Protein AF-A0A0N5CVI4-F1 (afdb_monomer_lite)

InterPro domains:
  IPR006568 PSP, proline-rich [PF04046] (90-143)
  IPR006568 PSP, proline-rich [SM00581] (86-140)
  IPR052115 Nuclear exosome targeting complex subunit ZCCHC8 [PTHR13316] (15-141)

Foldseek 3Di:
DDDDDDDDDDDDDDDDDDDDDDDDDDDPPDPPQDAAQQPRDRDDVVPDPDPRDPVSSVVSVVVVVVVVVVVVCPPPPPPDDDPPCPPPDDPQDDDPVRCVVVVHDPQEQDVLLVVLVVCPLARSADVVLVVVQVPDDDDDLARPLVSRDDHDPRQDDDPSHDDPDPGDHDDNVVSRVVSSVVVVVVVVVVVVVVVVVVVPD

pLDDT: mean 74.04, std 20.41, range [35.06, 97.06]

Structure (mmCIF, N/CA/C/O backbone):
data_AF-A0A0N5CVI4-F1
#
_entry.id   AF-A0A0N5CVI4-F1
#
loop_
_atom_site.group_PDB
_atom_site.id
_atom_site.type_symbol
_atom_site.label_atom_id
_atom_site.label_alt_id
_atom_site.label_comp_id
_atom_site.label_asym_id
_atom_site.label_entity_id
_atom_site.label_seq_id
_atom_site.pdbx_PDB_ins_code
_atom_site.Cartn_x
_atom_site.Cartn_y
_atom_site.Cartn_z
_atom_site.occupancy
_atom_site.B_iso_or_equiv
_atom_site.auth_seq_id
_atom_site.auth_comp_id
_atom_site.auth_asym_id
_atom_site.auth_atom_id
_atom_site.pdbx_PDB_model_num
ATOM 1 N N . MET A 1 1 ? -2.761 -30.325 -38.668 1.00 39.84 1 MET A N 1
ATOM 2 C CA . MET A 1 1 ? -2.740 -28.865 -38.434 1.00 39.84 1 MET A CA 1
ATOM 3 C C . MET A 1 1 ? -4.135 -28.463 -37.989 1.00 39.84 1 MET A C 1
ATOM 5 O O . MET A 1 1 ? -5.046 -28.462 -38.801 1.00 39.84 1 MET A O 1
ATOM 9 N N . PHE A 1 2 ? -4.331 -28.278 -36.685 1.00 36.59 2 PHE A N 1
ATOM 10 C CA . PHE A 1 2 ? -5.640 -27.987 -36.101 1.00 36.59 2 PHE A CA 1
ATOM 11 C C . PHE A 1 2 ? -5.885 -26.474 -36.148 1.00 36.59 2 PHE A C 1
ATOM 13 O O . PHE A 1 2 ? -5.236 -25.723 -35.425 1.00 36.59 2 PHE A O 1
ATOM 20 N N . SER A 1 3 ? -6.786 -26.028 -37.026 1.00 36.91 3 SER A N 1
ATOM 21 C CA . SER A 1 3 ? -7.233 -24.632 -37.096 1.00 36.91 3 SER A CA 1
ATOM 22 C C . SER A 1 3 ? -8.247 -24.353 -35.989 1.00 36.91 3 SER A C 1
ATOM 24 O O . SER A 1 3 ? -9.377 -24.834 -36.033 1.00 36.91 3 SER A O 1
ATOM 26 N N . THR A 1 4 ? -7.853 -23.560 -34.996 1.00 46.00 4 THR A N 1
ATOM 27 C CA . THR A 1 4 ? -8.741 -23.033 -33.956 1.00 46.00 4 THR A CA 1
ATOM 28 C C . THR A 1 4 ? -9.447 -21.770 -34.451 1.00 46.00 4 THR A C 1
ATOM 30 O O . THR A 1 4 ? -8.829 -20.800 -34.888 1.00 46.00 4 THR A O 1
ATOM 33 N N . GLY A 1 5 ? -10.781 -21.805 -34.419 1.00 36.91 5 GLY A N 1
ATOM 34 C CA . GLY A 1 5 ? -11.652 -20.714 -34.840 1.00 36.91 5 GLY A CA 1
ATOM 35 C C . GLY A 1 5 ? -11.686 -19.554 -33.845 1.00 36.91 5 GLY A C 1
ATOM 36 O O . GLY A 1 5 ? -11.711 -19.750 -32.632 1.00 36.91 5 GLY A O 1
ATOM 37 N N . ARG A 1 6 ? -11.764 -18.329 -34.374 1.00 44.59 6 ARG A N 1
ATOM 38 C CA . ARG A 1 6 ? -12.029 -17.105 -33.610 1.00 44.59 6 ARG A CA 1
ATOM 39 C C . ARG A 1 6 ? -13.387 -16.559 -34.053 1.00 44.59 6 ARG A C 1
ATOM 41 O O . ARG A 1 6 ? -13.497 -15.963 -35.122 1.00 44.59 6 ARG A O 1
ATOM 48 N N . LYS A 1 7 ? -14.436 -16.809 -33.264 1.00 49.00 7 LYS A N 1
ATOM 49 C CA . LYS A 1 7 ? -15.764 -16.214 -33.485 1.00 49.00 7 LYS A CA 1
ATOM 50 C C . LYS A 1 7 ? -15.687 -14.729 -33.118 1.00 49.00 7 LYS A C 1
ATOM 52 O O . LYS A 1 7 ? -15.385 -14.392 -31.977 1.00 49.00 7 LYS A O 1
ATOM 57 N N . LYS A 1 8 ? -15.901 -13.856 -34.103 1.00 40.59 8 LYS A N 1
ATOM 58 C CA . LYS A 1 8 ? -16.015 -12.405 -33.924 1.00 40.59 8 LYS A CA 1
ATOM 59 C C . LYS A 1 8 ? -17.411 -12.104 -33.377 1.00 40.59 8 LYS A C 1
ATOM 61 O O . LYS A 1 8 ? -18.390 -12.391 -34.056 1.00 40.59 8 LYS A O 1
ATOM 66 N N . PHE A 1 9 ? -17.499 -11.553 -32.172 1.00 40.44 9 PHE A N 1
ATOM 67 C CA . PHE A 1 9 ? -18.729 -10.930 -31.690 1.00 40.44 9 PHE A CA 1
ATOM 68 C C . PHE A 1 9 ? -18.684 -9.445 -32.052 1.00 40.44 9 PHE A C 1
ATOM 70 O O . PHE A 1 9 ? -17.764 -8.734 -31.649 1.00 40.44 9 PHE A O 1
ATOM 77 N N . ASN A 1 10 ? -19.653 -9.012 -32.858 1.00 37.78 10 ASN A N 1
ATOM 78 C CA . ASN A 1 10 ? -19.915 -7.609 -33.157 1.00 37.78 10 ASN A CA 1
ATOM 79 C C . ASN A 1 10 ? -20.756 -7.029 -32.014 1.00 37.78 10 ASN A C 1
ATOM 81 O O . ASN A 1 10 ? -21.810 -7.575 -31.694 1.00 37.78 10 ASN A O 1
ATOM 85 N N . ALA A 1 11 ? -20.284 -5.944 -31.403 1.00 38.56 11 ALA A N 1
ATOM 86 C CA . ALA A 1 11 ? -21.057 -5.163 -30.448 1.00 38.56 11 ALA A CA 1
ATOM 87 C C . ALA A 1 11 ? -21.973 -4.206 -31.225 1.00 38.56 11 ALA A C 1
ATOM 89 O O . ALA A 1 11 ? -21.497 -3.235 -31.811 1.00 38.56 11 ALA A O 1
ATOM 90 N N . SER A 1 12 ? -23.271 -4.503 -31.257 1.00 44.22 12 SER A N 1
ATOM 91 C CA . SER A 1 12 ? -24.293 -3.544 -31.675 1.00 44.22 12 SER A CA 1
ATOM 92 C C . SER A 1 12 ? -24.700 -2.703 -30.467 1.00 44.22 12 SER A C 1
ATOM 94 O O . SER A 1 12 ? -25.057 -3.242 -29.421 1.00 44.22 12 SER A O 1
ATOM 96 N N . ASN A 1 13 ? -24.601 -1.383 -30.622 1.00 48.06 13 ASN A N 1
ATOM 97 C CA . ASN A 1 13 ? -25.175 -0.383 -29.729 1.00 48.06 13 ASN A CA 1
ATOM 98 C C . ASN A 1 13 ? -26.698 -0.393 -29.881 1.00 48.06 13 ASN A C 1
ATOM 100 O O . ASN A 1 13 ? -27.180 0.038 -30.924 1.00 48.06 13 ASN A O 1
ATOM 104 N N . ASP A 1 14 ? -27.425 -0.770 -28.832 1.00 40.19 14 ASP A N 1
ATOM 105 C CA . ASP A 1 14 ? -28.849 -0.461 -28.715 1.00 40.19 14 ASP A CA 1
ATOM 106 C C . ASP A 1 14 ? -29.060 0.494 -27.537 1.00 40.19 14 ASP A C 1
ATOM 108 O O . ASP A 1 14 ? -28.924 0.153 -26.360 1.00 40.19 14 ASP A O 1
ATOM 112 N N . ILE A 1 15 ? -29.331 1.744 -27.907 1.00 48.22 15 ILE A N 1
ATOM 113 C CA . ILE A 1 15 ? -29.821 2.817 -27.049 1.00 48.22 15 ILE A CA 1
ATOM 114 C C . ILE A 1 15 ? -31.284 2.491 -26.752 1.00 48.22 15 ILE A C 1
ATOM 116 O O . ILE A 1 15 ? -32.104 2.500 -27.667 1.00 48.22 15 ILE A O 1
ATOM 120 N N . LEU A 1 16 ? -31.618 2.223 -25.489 1.00 38.91 16 LEU A N 1
ATOM 121 C CA . LEU A 1 16 ? -33.006 2.103 -25.049 1.00 38.91 16 LEU A CA 1
ATOM 122 C C . LEU A 1 16 ? -33.374 3.328 -24.205 1.00 38.91 16 LEU A C 1
ATOM 124 O O . LEU A 1 16 ? -33.114 3.395 -23.003 1.00 38.91 16 LEU A O 1
ATOM 128 N N . THR A 1 17 ? -33.955 4.323 -24.870 1.00 42.38 17 THR A N 1
ATOM 129 C CA . THR A 1 17 ? -34.859 5.296 -24.254 1.00 42.38 17 THR A CA 1
ATOM 130 C C . THR A 1 17 ? -36.037 4.545 -23.647 1.00 42.38 17 THR A C 1
ATOM 132 O O . THR A 1 17 ? -36.662 3.756 -24.347 1.00 42.38 17 THR A O 1
ATOM 135 N N . ASN A 1 18 ? -36.350 4.806 -22.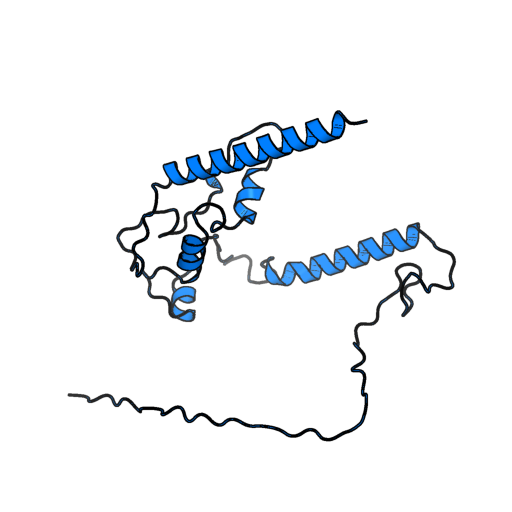378 1.00 42.62 18 ASN A N 1
ATOM 136 C CA . ASN A 1 18 ? -37.630 4.420 -21.799 1.00 42.62 18 ASN A CA 1
ATOM 137 C C . ASN A 1 18 ? -38.301 5.656 -21.215 1.00 42.62 18 ASN A C 1
ATOM 139 O O . ASN A 1 18 ? -37.826 6.268 -20.256 1.00 42.62 18 ASN A O 1
ATOM 143 N N . ASP A 1 19 ? -39.393 5.998 -21.883 1.00 41.34 19 ASP A N 1
ATOM 144 C CA . ASP A 1 19 ? -40.364 7.016 -21.558 1.00 41.34 19 ASP A CA 1
ATOM 145 C C . ASP A 1 19 ? -40.947 6.844 -20.153 1.00 41.34 19 ASP A C 1
ATOM 147 O O . ASP A 1 19 ? -41.120 5.742 -19.629 1.00 41.34 19 ASP A O 1
ATOM 151 N N . VAL A 1 20 ? -41.259 7.990 -19.558 1.00 44.69 20 VAL A N 1
ATOM 152 C CA . VAL A 1 20 ? -41.915 8.152 -18.263 1.00 44.69 20 VAL A CA 1
ATOM 153 C C . VAL A 1 20 ? -43.392 7.762 -18.369 1.00 44.69 20 VAL A C 1
ATOM 155 O O . VAL A 1 20 ? -44.099 8.323 -19.208 1.00 44.69 20 VAL A O 1
ATOM 158 N N . PRO A 1 21 ? -43.915 6.958 -17.426 1.00 37.84 21 PRO A N 1
ATOM 159 C CA . PRO A 1 21 ? -45.283 7.114 -16.978 1.00 37.84 21 PRO A CA 1
ATOM 160 C C . PRO A 1 21 ? -45.341 7.563 -15.514 1.00 37.84 21 PRO A C 1
ATOM 162 O O . PRO A 1 21 ? -44.609 7.113 -14.635 1.00 37.84 21 PRO A O 1
ATOM 165 N N . SER A 1 22 ? -46.256 8.502 -15.317 1.00 35.06 22 SER A N 1
ATOM 166 C CA . SER A 1 22 ? -46.682 9.145 -14.083 1.00 35.06 22 SER A CA 1
ATOM 167 C C . SER A 1 22 ? -47.096 8.179 -12.959 1.00 35.06 22 SER A C 1
ATOM 169 O O . SER A 1 22 ? -47.668 7.123 -13.213 1.00 35.06 22 SER A O 1
ATOM 171 N N . SER A 1 23 ? -46.933 8.688 -11.728 1.00 40.94 23 SER A N 1
ATOM 172 C CA . SER A 1 23 ? -47.685 8.415 -10.486 1.00 40.94 23 SER A CA 1
ATOM 173 C C . SER A 1 23 ? -47.586 7.034 -9.827 1.00 40.94 23 SER A C 1
ATOM 175 O O . SER A 1 23 ? -48.347 6.136 -10.163 1.00 40.94 23 SER A O 1
ATOM 177 N N . SER A 1 24 ? -46.780 6.943 -8.762 1.00 36.62 24 SER A N 1
ATOM 178 C CA . SER A 1 24 ? -47.255 6.992 -7.361 1.00 36.62 24 SER A CA 1
ATOM 179 C C . SER A 1 24 ? -46.067 6.820 -6.402 1.00 36.62 24 SER A C 1
ATOM 181 O O . SER A 1 24 ? -45.293 5.875 -6.544 1.00 36.62 24 SER A O 1
ATOM 183 N N . ASP A 1 25 ? -45.911 7.735 -5.443 1.00 50.72 25 ASP A N 1
ATOM 184 C CA . ASP A 1 25 ? -44.852 7.713 -4.428 1.00 50.72 25 ASP A CA 1
ATOM 185 C C . ASP A 1 25 ? -44.973 6.497 -3.492 1.00 50.72 25 ASP A C 1
ATOM 187 O O . ASP A 1 25 ? -45.634 6.556 -2.457 1.00 50.72 25 ASP A O 1
ATOM 191 N N . GLU A 1 26 ? -44.275 5.405 -3.801 1.00 49.38 26 GLU A N 1
ATOM 192 C CA . GLU A 1 26 ? -43.946 4.384 -2.806 1.00 49.38 26 GLU A CA 1
ATOM 193 C C . GLU A 1 26 ? -42.558 4.678 -2.232 1.00 49.38 26 GLU A C 1
ATOM 195 O O . GLU A 1 26 ? -41.515 4.321 -2.792 1.00 49.38 26 GLU A O 1
ATOM 200 N N . LYS A 1 27 ? -42.534 5.356 -1.078 1.00 47.12 27 LYS A N 1
ATOM 201 C CA . LYS A 1 27 ? -41.341 5.400 -0.229 1.00 47.12 27 LYS A CA 1
ATOM 202 C C . LYS A 1 27 ? -40.999 3.962 0.151 1.00 47.12 27 LYS A C 1
ATOM 204 O O . LYS A 1 27 ? -41.702 3.348 0.946 1.00 47.12 27 LYS A O 1
ATOM 209 N N . LYS A 1 28 ? -39.905 3.435 -0.400 1.00 47.91 28 LYS A N 1
ATOM 210 C CA . LYS A 1 28 ? -39.280 2.199 0.078 1.00 47.91 28 LYS A CA 1
ATOM 211 C C . LYS A 1 28 ? -38.859 2.420 1.526 1.00 47.91 28 LYS A C 1
ATOM 213 O O . LYS A 1 28 ? -37.823 3.026 1.792 1.00 47.91 28 LYS A O 1
ATOM 218 N N . GLU A 1 29 ? -39.706 1.985 2.444 1.00 57.41 29 GLU A N 1
ATOM 219 C CA . GLU A 1 29 ? -39.449 2.021 3.872 1.00 57.41 29 GLU A CA 1
ATOM 220 C C . GLU A 1 29 ? -38.202 1.178 4.151 1.00 57.41 29 GLU A C 1
ATOM 222 O O . GLU A 1 29 ? -38.152 -0.021 3.868 1.00 57.41 29 GLU A O 1
ATOM 227 N N . SER A 1 30 ? -37.132 1.824 4.619 1.00 57.12 30 SER A N 1
ATOM 228 C CA . SER A 1 30 ? -35.928 1.110 5.018 1.00 57.12 30 SER A CA 1
ATOM 229 C C . SER A 1 30 ? -36.287 0.254 6.228 1.00 57.12 30 SER A C 1
ATOM 231 O O . SER A 1 30 ? -36.510 0.785 7.310 1.00 57.12 30 SER A O 1
ATOM 233 N N . THR A 1 31 ? -36.295 -1.068 6.078 1.00 59.56 31 THR A N 1
ATOM 234 C CA . THR A 1 31 ? -36.589 -2.041 7.148 1.00 59.56 31 THR A CA 1
ATOM 235 C C . THR A 1 31 ? -35.571 -2.033 8.298 1.00 59.56 31 THR A C 1
ATOM 237 O O . THR A 1 31 ? -35.664 -2.842 9.221 1.00 59.56 31 THR A O 1
ATOM 240 N N . PHE A 1 32 ? -34.597 -1.119 8.275 1.00 62.69 32 PHE A N 1
ATOM 241 C CA . PHE A 1 32 ? -33.692 -0.857 9.385 1.00 62.69 32 PHE A CA 1
ATOM 242 C C . PHE A 1 32 ? -34.427 -0.076 10.470 1.00 62.69 32 PHE A C 1
ATOM 244 O O . PHE A 1 32 ? -34.408 1.153 10.510 1.00 62.69 32 PHE A O 1
ATOM 251 N N . LYS A 1 33 ? -35.071 -0.823 11.362 1.00 70.94 33 LYS A N 1
ATOM 252 C CA . LYS A 1 33 ? -35.630 -0.288 12.598 1.00 70.94 33 LYS A CA 1
ATOM 253 C C . LYS A 1 33 ? -34.496 0.308 13.434 1.00 70.94 33 LYS A C 1
ATOM 255 O O . LYS A 1 33 ? -33.521 -0.375 13.748 1.00 70.94 33 LYS A O 1
ATOM 260 N N . VAL A 1 34 ? -34.596 1.598 13.743 1.00 80.44 34 VAL A N 1
ATOM 261 C CA . VAL A 1 34 ? -33.684 2.273 14.670 1.00 80.44 34 VAL A CA 1
ATOM 262 C C . VAL A 1 34 ? -34.208 2.031 16.080 1.00 80.44 34 VAL A C 1
ATOM 264 O O . VAL A 1 34 ? -35.309 2.462 16.412 1.00 80.44 34 VAL A O 1
ATOM 267 N N . ASN A 1 35 ? -33.424 1.337 16.904 1.00 88.44 35 ASN A N 1
ATOM 268 C CA . ASN A 1 35 ? -33.737 1.144 18.316 1.00 88.44 35 ASN A CA 1
ATOM 269 C C . ASN A 1 35 ? -33.195 2.314 19.149 1.00 88.44 35 ASN A C 1
ATOM 271 O O . ASN A 1 35 ? -32.036 2.719 19.015 1.00 88.44 35 ASN A O 1
ATOM 275 N N . CYS A 1 36 ? -34.030 2.838 20.040 1.00 91.38 36 CYS A N 1
ATOM 276 C CA . CYS A 1 36 ? -33.684 3.912 20.955 1.00 91.38 36 CYS A CA 1
ATOM 277 C C . CYS A 1 36 ? -32.699 3.427 22.027 1.00 91.38 36 CYS A C 1
ATOM 279 O O . CYS A 1 36 ? -32.988 2.506 22.783 1.00 91.38 36 CYS A O 1
ATOM 281 N N . PHE A 1 37 ? -31.564 4.110 22.187 1.00 91.12 37 PHE A N 1
ATOM 282 C CA . PHE A 1 37 ? -30.569 3.755 23.208 1.00 91.12 37 PHE A CA 1
ATOM 283 C C . PHE A 1 37 ? -31.025 3.991 24.662 1.00 91.12 37 PHE A C 1
ATOM 285 O O . PHE A 1 37 ? -30.319 3.571 25.569 1.00 91.12 37 PHE A O 1
ATOM 292 N N . ASN A 1 38 ? -32.152 4.673 24.901 1.00 94.00 38 ASN A N 1
ATOM 293 C CA . ASN A 1 38 ? -32.678 4.921 26.252 1.00 94.00 38 ASN A CA 1
ATOM 294 C C . ASN A 1 38 ? -33.624 3.807 26.736 1.00 94.00 38 ASN A C 1
ATOM 296 O O . ASN A 1 38 ? -33.607 3.445 27.910 1.00 94.00 38 ASN A O 1
ATOM 300 N N . CYS A 1 39 ? -34.470 3.287 25.841 1.00 91.06 39 CYS A N 1
ATOM 301 C CA . CYS A 1 39 ? -35.576 2.390 26.201 1.00 91.06 39 CYS A CA 1
ATOM 302 C C . CYS A 1 39 ? -35.815 1.230 25.225 1.00 91.06 39 CYS A C 1
ATOM 304 O O . CYS A 1 39 ? -36.810 0.525 25.355 1.00 91.06 39 CYS A O 1
ATOM 306 N N . ASP A 1 40 ? -34.942 1.062 24.231 1.00 86.50 40 ASP A N 1
ATOM 307 C CA . ASP A 1 40 ? -34.965 -0.011 23.229 1.00 86.50 40 ASP A CA 1
ATOM 308 C C . ASP A 1 40 ? -36.182 -0.027 22.282 1.00 86.50 40 ASP A C 1
ATOM 310 O O . ASP A 1 40 ? -36.293 -0.914 21.433 1.00 86.50 40 ASP A O 1
ATOM 314 N N . GLY A 1 41 ? -37.049 0.989 22.359 1.00 88.25 41 GLY A N 1
ATOM 315 C CA . GLY A 1 41 ? -38.199 1.170 21.470 1.00 88.25 41 GLY A CA 1
ATOM 316 C C . GLY A 1 41 ? -37.831 1.574 20.037 1.00 88.25 41 GLY A C 1
ATOM 317 O O . GLY A 1 41 ? -36.721 2.025 19.762 1.00 88.25 41 GLY A O 1
ATOM 318 N N . GLU A 1 42 ? -38.790 1.442 19.119 1.00 90.62 42 GLU A N 1
ATOM 319 C CA . GLU A 1 42 ? -38.634 1.754 17.688 1.00 90.62 42 GLU A CA 1
ATOM 320 C C . GLU A 1 42 ? -38.799 3.264 17.420 1.00 90.62 42 GLU A C 1
ATOM 322 O O . GLU A 1 42 ? -39.805 3.707 16.875 1.00 90.62 42 GLU A O 1
ATOM 327 N N . HIS A 1 43 ? -37.830 4.070 17.860 1.00 89.12 43 HIS A N 1
ATOM 328 C CA . HIS A 1 43 ? -37.763 5.515 17.604 1.00 89.12 43 HIS A CA 1
ATOM 329 C C . HIS A 1 43 ? -36.325 6.041 17.721 1.00 89.12 43 HIS A C 1
ATOM 331 O O . HIS A 1 43 ? -35.426 5.387 18.259 1.00 89.12 43 HIS A O 1
ATOM 337 N N . SER A 1 44 ? -36.103 7.262 17.229 1.00 88.44 44 SER A N 1
ATOM 338 C CA . SER A 1 44 ? -34.848 7.978 17.450 1.00 88.44 44 SER A CA 1
ATOM 339 C C . SER A 1 44 ? -34.724 8.393 18.913 1.00 88.44 44 SER A C 1
ATOM 341 O O . SER A 1 44 ? -35.690 8.811 19.533 1.00 88.44 44 SER A O 1
ATOM 343 N N . PHE A 1 45 ? -33.513 8.362 19.464 1.00 85.81 45 PHE A N 1
ATOM 344 C CA . PHE A 1 45 ? -33.238 8.755 20.851 1.00 85.81 45 PHE A CA 1
ATOM 345 C C . PHE A 1 45 ? -33.754 10.158 21.234 1.00 85.81 45 PHE A C 1
ATOM 347 O O . PHE A 1 45 ? -34.069 10.393 22.396 1.00 85.81 45 PHE A O 1
ATOM 354 N N . GLN A 1 46 ? -33.830 11.077 20.267 1.00 87.38 46 GLN A N 1
ATOM 355 C CA . GLN A 1 46 ? -34.338 12.437 20.477 1.00 87.38 46 GLN A CA 1
ATOM 356 C C . GLN A 1 46 ? -35.851 12.479 20.731 1.00 87.38 46 GLN A C 1
ATOM 358 O O . GLN A 1 46 ? -36.312 13.376 21.427 1.00 87.38 46 GLN A O 1
ATOM 363 N N . ASP A 1 47 ? -36.587 11.487 20.229 1.00 88.75 47 ASP A N 1
ATOM 364 C CA . ASP A 1 47 ? -38.048 11.398 20.307 1.00 88.75 47 ASP A CA 1
ATOM 365 C C . ASP A 1 47 ? -38.501 10.503 21.475 1.00 88.75 47 ASP A C 1
ATOM 367 O O . ASP A 1 47 ? -39.613 9.983 21.491 1.00 88.75 47 ASP A O 1
ATOM 371 N N . CYS A 1 48 ? -37.614 10.252 22.444 1.00 90.31 48 CYS A N 1
ATOM 372 C CA . CYS A 1 48 ? -37.909 9.366 23.561 1.00 90.31 48 CYS A CA 1
ATOM 373 C C . CYS A 1 48 ? -38.776 10.070 24.612 1.00 90.31 48 CYS A C 1
ATOM 375 O O . CYS A 1 48 ? -38.341 11.030 25.242 1.00 90.31 48 CYS A O 1
ATOM 377 N N . GLU A 1 49 ? -39.983 9.548 24.843 1.00 89.56 49 GLU A N 1
ATOM 378 C CA . GLU A 1 49 ? -40.933 10.071 25.840 1.00 89.56 49 GLU A CA 1
ATOM 379 C C . GLU A 1 49 ? -40.534 9.752 27.293 1.00 89.56 49 GLU A C 1
ATOM 381 O O . GLU A 1 49 ? -41.069 10.331 28.240 1.00 89.56 49 GLU A O 1
ATOM 386 N N . LEU A 1 50 ? -39.593 8.821 27.490 1.00 89.12 50 LEU A N 1
ATOM 387 C CA . LEU A 1 50 ? -39.104 8.439 28.812 1.00 89.12 50 LEU A CA 1
ATOM 388 C C . LEU A 1 50 ? -37.969 9.363 29.274 1.00 89.12 50 LEU A C 1
ATOM 390 O O . LEU A 1 50 ? -37.129 9.751 28.458 1.00 89.12 50 LEU A O 1
ATOM 394 N N . PRO A 1 51 ? -37.869 9.652 30.587 1.00 90.44 51 PRO A N 1
ATOM 395 C CA . PRO A 1 51 ? -36.740 10.388 31.140 1.00 90.44 51 PRO A CA 1
ATOM 396 C C . PRO A 1 51 ? -35.396 9.797 30.701 1.00 90.44 51 PRO A C 1
ATOM 398 O O . PRO A 1 51 ? -35.217 8.579 30.634 1.00 90.44 51 PRO A O 1
ATOM 401 N N . LEU A 1 52 ? -34.452 10.681 30.390 1.00 89.25 52 LEU A N 1
ATOM 402 C CA . LEU A 1 52 ? -33.123 10.324 29.906 1.00 89.25 52 LEU A CA 1
ATOM 403 C C . LEU A 1 52 ? -32.306 9.633 31.005 1.00 89.25 52 LEU A C 1
ATOM 405 O O . LEU A 1 52 ? -31.896 10.272 31.972 1.00 89.25 52 LEU A O 1
ATOM 409 N N . ASP A 1 53 ? -32.020 8.342 30.827 1.00 91.56 53 ASP A N 1
ATOM 410 C CA . ASP A 1 53 ? -31.165 7.563 31.721 1.00 91.56 53 ASP A CA 1
ATOM 411 C C . ASP A 1 53 ? -29.790 7.331 31.080 1.00 91.56 53 ASP A C 1
ATOM 413 O O . ASP A 1 53 ? -29.580 6.459 30.233 1.00 91.56 53 ASP A O 1
ATOM 417 N N . HIS A 1 54 ? -28.809 8.119 31.517 1.00 90.94 54 HIS A N 1
ATOM 418 C CA . HIS A 1 54 ? -27.447 8.068 30.986 1.00 90.94 54 HIS A CA 1
ATOM 419 C C . HIS A 1 54 ? -26.747 6.723 31.222 1.00 90.94 54 HIS A C 1
ATOM 421 O O . HIS A 1 54 ? -25.894 6.342 30.415 1.00 90.94 54 HIS A O 1
ATOM 427 N N . GLN A 1 55 ? -27.093 5.989 32.286 1.00 91.06 55 GLN A N 1
ATOM 428 C CA . GLN A 1 55 ? -26.476 4.693 32.574 1.00 91.06 55 GLN A CA 1
ATOM 429 C C . GLN A 1 55 ? -26.961 3.630 31.588 1.00 91.06 55 GLN A C 1
ATOM 431 O O . GLN A 1 55 ? -26.144 2.903 31.015 1.00 91.06 55 GLN A O 1
ATOM 436 N N . ARG A 1 56 ? -28.271 3.594 31.317 1.00 89.31 56 ARG A N 1
ATOM 437 C CA . ARG A 1 56 ? -28.859 2.706 30.301 1.00 89.31 56 ARG A CA 1
ATOM 438 C C . ARG A 1 56 ? -28.332 3.000 28.908 1.00 89.31 56 ARG A C 1
ATOM 440 O O . ARG A 1 56 ? -27.903 2.089 28.207 1.00 89.31 56 ARG A O 1
ATOM 447 N N . ILE A 1 57 ? -28.253 4.278 28.551 1.00 90.44 57 ILE A N 1
ATOM 448 C CA . ILE A 1 57 ? -27.697 4.712 27.267 1.00 90.44 57 ILE A CA 1
ATOM 449 C C . ILE A 1 57 ? -26.257 4.225 27.096 1.00 90.44 57 ILE A C 1
ATOM 451 O O . ILE A 1 57 ? -25.892 3.739 26.024 1.00 90.44 57 ILE A O 1
ATOM 455 N N . ALA A 1 58 ? -25.424 4.348 28.130 1.00 90.88 58 ALA A N 1
ATOM 456 C CA . ALA A 1 58 ? -24.047 3.869 28.083 1.00 90.88 58 ALA A CA 1
ATOM 457 C C . ALA A 1 58 ? -23.978 2.340 27.920 1.00 90.88 58 ALA A C 1
ATOM 459 O O . ALA A 1 58 ? -23.210 1.854 27.086 1.00 90.88 58 ALA A O 1
ATOM 460 N N . ALA A 1 59 ? -24.811 1.594 28.653 1.00 90.62 59 ALA A N 1
ATOM 461 C CA . ALA A 1 59 ? -24.893 0.139 28.555 1.00 90.62 59 ALA A CA 1
ATOM 462 C C . ALA A 1 59 ? -25.343 -0.323 27.157 1.00 90.62 59 ALA A C 1
ATOM 464 O O . ALA A 1 59 ? -24.656 -1.125 26.520 1.00 90.62 59 ALA A O 1
ATOM 465 N N . ASN A 1 60 ? -26.428 0.246 26.626 1.00 89.94 60 ASN A N 1
ATOM 466 C CA . ASN A 1 60 ? -26.979 -0.126 25.321 1.00 89.94 60 ASN A CA 1
ATOM 467 C C . ASN A 1 60 ? -26.023 0.252 24.180 1.00 89.94 60 ASN A C 1
ATOM 469 O O . ASN A 1 60 ? -25.846 -0.521 23.235 1.00 89.94 60 ASN A O 1
ATOM 473 N N . ARG A 1 61 ? -25.311 1.386 24.289 1.00 89.62 61 ARG A N 1
ATOM 474 C CA . ARG A 1 61 ? -24.209 1.710 23.367 1.00 89.62 61 ARG A CA 1
ATOM 475 C C . ARG A 1 61 ? -23.112 0.651 23.431 1.00 89.62 61 ARG A C 1
ATOM 477 O O . ARG A 1 61 ? -22.698 0.175 22.377 1.00 89.62 61 ARG A O 1
ATOM 484 N N . ALA A 1 62 ? -22.655 0.258 24.621 1.00 87.88 62 ALA A N 1
ATOM 485 C CA . ALA A 1 62 ? -21.596 -0.742 24.777 1.00 87.88 62 ALA A CA 1
ATOM 486 C C . ALA A 1 62 ? -21.965 -2.093 24.136 1.00 87.88 62 ALA A C 1
ATOM 488 O O . ALA A 1 62 ? -21.162 -2.653 23.388 1.00 87.88 62 ALA A O 1
ATOM 489 N N . VAL A 1 63 ? -23.198 -2.569 24.340 1.00 85.06 63 VAL A N 1
ATOM 490 C CA . VAL A 1 63 ? -23.721 -3.792 23.703 1.00 85.06 63 VAL A CA 1
ATOM 491 C C . VAL A 1 63 ? -23.749 -3.649 22.180 1.00 85.06 63 VAL A C 1
ATOM 493 O O . VAL A 1 63 ? -23.254 -4.514 21.455 1.00 85.06 63 VAL A O 1
ATOM 496 N N . HIS A 1 64 ? -24.256 -2.524 21.674 1.00 83.06 64 HIS A N 1
ATOM 497 C CA . HIS A 1 64 ? -24.341 -2.278 20.237 1.00 83.06 64 HIS A CA 1
ATOM 498 C C . HIS A 1 64 ? -22.954 -2.167 19.572 1.00 83.06 64 HIS A C 1
ATOM 500 O O . HIS A 1 64 ? -22.773 -2.618 18.436 1.00 83.06 64 HIS A O 1
ATOM 506 N N . PHE A 1 65 ? -21.960 -1.600 20.265 1.00 80.50 65 PHE A N 1
ATOM 507 C CA . PHE A 1 65 ? -20.564 -1.583 19.819 1.00 80.50 65 PHE A CA 1
ATOM 508 C C . PHE A 1 65 ? -19.945 -2.985 19.814 1.00 80.50 65 PHE A C 1
ATOM 510 O O . PHE A 1 65 ? -19.230 -3.323 18.870 1.00 80.50 65 PHE A O 1
ATOM 517 N N . ASN A 1 66 ? -20.245 -3.817 20.813 1.00 75.69 66 ASN A N 1
ATOM 518 C CA . ASN A 1 66 ? -19.762 -5.195 20.862 1.00 75.69 66 ASN A CA 1
ATOM 519 C C . ASN A 1 66 ? -20.326 -6.037 19.701 1.00 75.69 66 ASN A C 1
ATOM 521 O O . ASN A 1 66 ? -19.577 -6.717 19.007 1.00 75.69 66 ASN A O 1
ATOM 525 N N . ASN A 1 67 ? -21.618 -5.895 19.391 1.00 70.25 67 ASN A N 1
ATOM 526 C CA . ASN A 1 67 ? -22.248 -6.575 18.250 1.00 70.25 67 ASN A CA 1
ATOM 527 C C . ASN A 1 67 ? -21.684 -6.116 16.891 1.00 70.25 67 ASN A C 1
ATOM 529 O O . ASN A 1 67 ? -21.555 -6.914 15.955 1.00 70.25 67 ASN A O 1
ATOM 533 N N . LYS A 1 68 ? -21.294 -4.837 16.769 1.00 64.31 68 LYS A N 1
ATOM 534 C CA . LYS A 1 68 ? -20.581 -4.341 15.580 1.00 64.31 68 LYS A CA 1
ATOM 535 C C . LYS A 1 68 ? -19.199 -4.979 15.431 1.00 64.31 68 LYS A C 1
ATOM 537 O O . LYS A 1 68 ? -18.842 -5.321 14.308 1.00 64.31 68 LYS A O 1
ATOM 542 N N . ARG A 1 69 ? -18.456 -5.190 16.525 1.00 60.41 69 ARG A N 1
ATOM 543 C CA . ARG A 1 69 ? -17.161 -5.898 16.489 1.00 60.41 69 ARG A CA 1
ATOM 544 C C . ARG A 1 69 ? -17.309 -7.325 15.967 1.00 60.41 69 ARG A C 1
ATOM 546 O O . ARG A 1 69 ? -16.623 -7.674 15.016 1.00 60.41 69 ARG A O 1
ATOM 553 N N . VAL A 1 70 ? -18.291 -8.076 16.464 1.00 59.75 70 VAL A N 1
ATOM 554 C CA . VAL A 1 70 ? -18.604 -9.438 15.978 1.00 59.75 70 VAL A CA 1
ATOM 555 C C . VAL A 1 70 ? -18.951 -9.453 14.479 1.00 59.75 70 VAL A C 1
ATOM 557 O O . VAL A 1 70 ? -18.603 -10.373 13.745 1.00 59.75 70 VAL A O 1
ATOM 560 N N . THR A 1 71 ? -19.616 -8.410 13.977 1.00 57.62 71 THR A N 1
ATOM 561 C CA . THR A 1 71 ? -19.939 -8.295 12.542 1.00 57.62 71 THR A CA 1
ATOM 562 C C . THR A 1 71 ? -18.729 -7.892 11.694 1.00 57.62 71 THR A C 1
ATOM 564 O O . THR A 1 71 ? -18.602 -8.341 10.557 1.00 57.62 71 THR A O 1
ATOM 567 N N . GLN A 1 72 ? -17.827 -7.076 12.239 1.00 55.22 72 GLN A N 1
ATOM 568 C CA . GLN A 1 72 ? -16.588 -6.658 11.584 1.00 55.22 72 GLN A CA 1
ATOM 569 C C . GLN A 1 72 ? -15.546 -7.790 11.532 1.00 55.22 72 GLN A C 1
ATOM 571 O O . GLN A 1 72 ? -14.798 -7.887 10.562 1.00 55.22 72 GLN A O 1
ATOM 576 N N . GLU A 1 73 ? -15.551 -8.692 12.515 1.00 52.66 73 GLU A N 1
ATOM 577 C CA . GLU A 1 73 ? -14.679 -9.873 12.567 1.00 52.66 73 GLU A CA 1
ATOM 578 C C . GLU A 1 73 ? -14.874 -10.832 11.379 1.00 52.66 73 GLU A C 1
ATOM 580 O O . GLU A 1 73 ? -13.926 -11.514 10.998 1.00 52.66 73 GLU A O 1
ATOM 585 N N . ARG A 1 74 ? -16.040 -10.836 10.716 1.00 52.09 74 ARG A N 1
ATOM 586 C CA . ARG A 1 74 ? -16.336 -11.753 9.597 1.00 52.09 74 ARG A CA 1
ATOM 587 C C . ARG A 1 74 ? -15.458 -11.585 8.350 1.00 52.09 74 ARG A C 1
ATOM 589 O O . ARG A 1 74 ? -15.407 -12.509 7.546 1.00 52.09 74 ARG A O 1
ATOM 596 N N . TYR A 1 75 ? -14.790 -10.444 8.163 1.00 52.91 75 TYR A N 1
ATOM 597 C CA . TYR A 1 75 ? -13.969 -10.193 6.966 1.00 52.91 75 TYR A CA 1
ATOM 598 C C . TYR A 1 75 ? -12.456 -10.242 7.213 1.00 52.91 75 TYR A C 1
ATOM 600 O O . TYR A 1 75 ? -11.693 -10.321 6.253 1.00 52.91 75 TYR A O 1
ATOM 608 N N . THR A 1 76 ? -12.003 -10.192 8.468 1.00 51.97 76 THR A N 1
ATOM 609 C CA . THR A 1 76 ? -10.568 -10.084 8.806 1.00 51.97 76 THR A CA 1
ATOM 610 C C . THR A 1 76 ? -10.095 -11.081 9.851 1.00 51.97 76 THR A C 1
ATOM 612 O O . THR A 1 76 ? -8.893 -11.317 9.955 1.00 51.97 76 THR A O 1
ATOM 615 N N . SER A 1 77 ? -11.000 -11.683 10.617 1.00 46.69 77 SER A N 1
ATOM 616 C CA . SER A 1 77 ? -10.648 -12.775 11.512 1.00 46.69 77 SER A CA 1
ATOM 617 C C . SER A 1 77 ? -10.820 -14.071 10.738 1.00 46.69 77 SER A C 1
ATOM 619 O O . SER A 1 77 ? -11.889 -14.336 10.195 1.00 46.69 77 SER A O 1
ATOM 621 N N . ALA A 1 78 ? -9.766 -14.884 10.689 1.00 49.28 78 ALA A N 1
ATOM 622 C CA . ALA A 1 78 ? -9.821 -16.279 10.269 1.00 49.28 78 ALA A CA 1
ATOM 623 C C . ALA A 1 78 ? -10.675 -17.095 11.263 1.00 49.28 78 ALA A C 1
ATOM 625 O O . ALA A 1 78 ? -10.171 -17.943 11.996 1.00 49.28 78 ALA A O 1
ATOM 626 N N . GLY A 1 79 ? -11.965 -16.778 11.346 1.00 43.38 79 GLY A N 1
ATOM 627 C CA . GLY A 1 79 ? -12.960 -17.542 12.071 1.00 43.38 79 GLY A CA 1
ATOM 628 C C . GLY A 1 79 ? -13.310 -18.773 11.249 1.00 43.38 79 GLY A C 1
ATOM 629 O O . GLY A 1 79 ? -13.880 -18.655 10.171 1.00 43.38 79 GLY A O 1
ATOM 630 N N . GLU A 1 80 ? -12.947 -19.937 11.784 1.00 47.75 80 GLU A N 1
ATOM 631 C CA . GLU A 1 80 ? -13.502 -21.249 11.419 1.00 47.75 80 GLU A CA 1
ATOM 632 C C . GLU A 1 80 ? -13.029 -21.901 10.105 1.00 47.75 80 GLU A C 1
ATOM 634 O O . GLU A 1 80 ? -13.745 -22.701 9.511 1.00 47.75 80 GLU A O 1
ATOM 639 N N . ILE A 1 81 ? -11.772 -21.693 9.697 1.00 48.62 81 ILE A N 1
ATOM 640 C CA . ILE A 1 81 ? -11.074 -22.667 8.834 1.00 48.62 81 ILE A CA 1
ATOM 641 C C . ILE A 1 81 ? -9.901 -23.249 9.623 1.00 48.62 81 ILE A C 1
ATOM 643 O O . ILE A 1 81 ? -8.834 -22.652 9.705 1.00 48.62 81 ILE A O 1
ATOM 647 N N . GLY A 1 82 ? -10.160 -24.406 10.240 1.00 42.56 82 GLY A N 1
ATOM 648 C CA . GLY A 1 82 ? -9.205 -25.423 10.692 1.00 42.56 82 GLY A CA 1
ATOM 649 C C . GLY A 1 82 ? -7.826 -24.948 11.157 1.00 42.56 82 GLY A C 1
ATOM 650 O O . GLY A 1 82 ? -6.923 -24.703 10.357 1.00 42.56 82 GLY A O 1
ATOM 651 N N . SER A 1 83 ? -7.620 -25.003 12.469 1.00 46.38 83 SER A N 1
ATOM 652 C CA . SER A 1 83 ? -6.376 -24.798 13.225 1.00 46.38 83 SER A CA 1
ATOM 653 C C . SER A 1 83 ? -5.158 -25.664 12.829 1.00 46.38 83 SER A C 1
ATOM 655 O O . SER A 1 83 ? -4.183 -25.694 13.571 1.00 46.38 83 SER A O 1
ATOM 657 N N . ASN A 1 84 ? -5.149 -26.318 11.662 1.00 45.62 84 ASN A N 1
ATOM 658 C CA . ASN A 1 84 ? -4.005 -27.077 11.136 1.00 45.62 84 ASN A CA 1
ATOM 659 C C . ASN A 1 84 ? -3.528 -26.638 9.736 1.00 45.62 84 ASN A C 1
ATOM 661 O O . ASN A 1 84 ? -2.500 -27.117 9.265 1.00 45.62 84 ASN A O 1
ATOM 665 N N . SER A 1 85 ? -4.201 -25.682 9.087 1.00 49.75 85 SER A N 1
ATOM 666 C CA . SER A 1 85 ? -3.750 -25.085 7.821 1.00 49.75 85 SER A CA 1
ATOM 667 C C . SER A 1 85 ? -4.093 -23.600 7.773 1.00 49.75 85 SER A C 1
ATOM 669 O O . SER A 1 85 ? -4.703 -23.127 6.816 1.00 49.75 85 SER A O 1
ATOM 671 N N . SER A 1 86 ? -3.734 -22.867 8.831 1.00 52.75 86 SER A N 1
ATOM 672 C CA . SER A 1 86 ? -3.757 -21.405 8.817 1.00 52.75 86 SER A CA 1
ATOM 673 C C . SER A 1 86 ? -3.001 -20.945 7.572 1.00 52.75 86 SER A C 1
ATOM 675 O O . SER A 1 86 ? -1.776 -21.084 7.493 1.00 52.75 86 SER A O 1
ATOM 677 N N . LEU A 1 87 ? -3.740 -20.507 6.551 1.00 58.97 87 LEU A N 1
ATOM 678 C CA . LEU A 1 87 ? -3.169 -19.883 5.371 1.00 58.97 87 LEU A CA 1
ATOM 679 C C . LEU A 1 87 ? -2.373 -18.702 5.916 1.00 58.97 87 LEU A C 1
ATOM 681 O O . LEU A 1 87 ? -2.953 -17.747 6.427 1.00 58.97 87 LEU A O 1
ATOM 685 N N . LYS A 1 88 ? -1.042 -18.809 5.893 1.00 69.69 88 LYS A N 1
ATOM 686 C CA . LYS A 1 88 ? -0.117 -17.758 6.325 1.00 69.69 88 LYS A CA 1
ATOM 687 C C . LYS A 1 88 ? -0.198 -16.622 5.309 1.00 69.69 88 LYS A C 1
ATOM 689 O O . LYS A 1 88 ? 0.704 -16.443 4.500 1.00 69.69 88 LYS A O 1
ATOM 694 N N . LEU A 1 89 ? -1.322 -15.912 5.294 1.00 78.75 89 LEU A N 1
ATOM 695 C CA . LEU A 1 89 ? -1.545 -14.776 4.423 1.00 78.75 89 LEU A CA 1
ATOM 696 C C . LEU A 1 89 ? -0.635 -13.659 4.914 1.00 78.75 89 LEU A C 1
ATOM 698 O O . LEU A 1 89 ? -0.804 -13.130 6.014 1.00 78.75 89 LEU A O 1
ATOM 702 N N . ARG A 1 90 ? 0.371 -13.341 4.106 1.00 83.56 90 ARG A N 1
ATOM 703 C CA . ARG A 1 90 ? 1.276 -12.228 4.351 1.00 83.56 90 ARG A CA 1
ATOM 704 C C . ARG A 1 90 ? 0.886 -11.088 3.421 1.00 83.56 90 ARG A C 1
ATOM 706 O O . ARG A 1 90 ? 0.739 -11.313 2.219 1.00 83.56 90 ARG A O 1
ATOM 713 N N . PRO A 1 91 ? 0.719 -9.866 3.941 1.00 86.75 91 PRO A N 1
ATOM 714 C CA . PRO A 1 91 ? 0.533 -8.700 3.095 1.00 86.75 91 PRO A CA 1
ATOM 715 C C . PRO A 1 91 ? 1.635 -8.600 2.033 1.00 86.75 91 PRO A C 1
ATOM 717 O O . PRO A 1 91 ? 2.810 -8.797 2.334 1.00 86.75 91 PRO A O 1
ATOM 720 N N . GLY A 1 92 ? 1.250 -8.301 0.793 1.00 87.06 92 GLY A N 1
ATOM 721 C CA . GLY A 1 92 ? 2.176 -8.213 -0.343 1.00 87.06 92 GLY A CA 1
ATOM 722 C C . GLY A 1 92 ? 2.488 -9.540 -1.042 1.00 87.06 92 GLY A C 1
ATOM 723 O O . GLY A 1 92 ? 3.026 -9.510 -2.147 1.00 87.06 92 GLY A O 1
ATOM 724 N N . GLU A 1 93 ? 2.100 -10.685 -0.474 1.00 89.00 93 GLU A N 1
ATOM 725 C CA . GLU A 1 93 ? 2.242 -11.997 -1.110 1.00 89.00 93 GLU A CA 1
ATOM 726 C C . GLU A 1 93 ? 0.898 -12.487 -1.668 1.00 89.00 93 GLU A C 1
ATOM 728 O O . GLU A 1 93 ? -0.158 -12.328 -1.057 1.00 89.00 93 GLU A O 1
ATOM 733 N N . ILE A 1 94 ? 0.938 -13.092 -2.856 1.00 91.19 94 ILE A N 1
ATOM 734 C CA . ILE A 1 94 ? -0.227 -13.664 -3.543 1.00 91.19 94 ILE A CA 1
ATOM 735 C C . ILE A 1 94 ? 0.134 -15.110 -3.865 1.00 91.19 94 ILE A C 1
ATOM 737 O O . ILE A 1 94 ? 1.162 -15.343 -4.501 1.00 91.19 94 ILE A O 1
ATOM 741 N N . SER A 1 95 ? -0.689 -16.073 -3.447 1.00 91.44 95 SER A N 1
ATOM 742 C CA . SER A 1 95 ? -0.467 -17.481 -3.789 1.00 91.44 95 SER A CA 1
ATOM 743 C C . SER A 1 95 ? -0.651 -17.722 -5.287 1.00 91.44 95 SER A C 1
ATOM 745 O O . SER A 1 95 ? -1.458 -17.053 -5.933 1.00 91.44 95 SER A O 1
ATOM 747 N N . ASP A 1 96 ? 0.032 -18.726 -5.840 1.00 91.81 96 ASP A N 1
ATOM 748 C CA . ASP A 1 96 ? -0.102 -19.086 -7.259 1.00 91.81 96 ASP A CA 1
ATOM 749 C C . ASP A 1 96 ? -1.552 -19.407 -7.646 1.00 91.81 96 ASP A C 1
ATOM 751 O O . ASP A 1 96 ? -2.023 -18.976 -8.696 1.00 91.81 96 ASP A O 1
ATOM 755 N N . THR A 1 97 ? -2.286 -20.079 -6.755 1.00 93.50 97 THR A N 1
ATOM 756 C CA . THR A 1 97 ? -3.716 -20.375 -6.926 1.00 93.50 97 THR A CA 1
ATOM 757 C C . THR A 1 97 ? -4.564 -19.110 -7.054 1.00 93.50 97 THR A C 1
ATOM 759 O O . THR A 1 97 ? -5.475 -19.050 -7.876 1.00 93.50 97 THR A O 1
ATOM 762 N N . LEU A 1 98 ? -4.254 -18.074 -6.269 1.00 92.38 98 LEU A N 1
ATOM 763 C CA . LEU A 1 98 ? -4.957 -16.796 -6.320 1.00 92.38 98 LEU A CA 1
ATOM 764 C C . LEU A 1 98 ? -4.561 -15.996 -7.566 1.00 92.38 98 LEU A C 1
ATOM 766 O O . LEU A 1 98 ? -5.412 -15.351 -8.171 1.00 92.38 98 LEU A O 1
ATOM 770 N N . ARG A 1 99 ? -3.292 -16.059 -7.986 1.00 94.94 99 ARG A N 1
ATOM 771 C CA . ARG A 1 99 ? -2.846 -15.434 -9.240 1.00 94.94 99 ARG A CA 1
ATOM 772 C C . ARG A 1 99 ? -3.586 -16.008 -10.443 1.00 94.94 99 ARG A C 1
ATOM 774 O O . ARG A 1 99 ? -4.086 -15.240 -11.259 1.00 94.94 99 ARG A O 1
ATOM 781 N N . GLU A 1 100 ? -3.703 -17.332 -10.512 1.00 96.25 100 GLU A N 1
ATOM 782 C CA . GLU A 1 100 ? -4.449 -18.024 -11.564 1.00 96.25 100 GLU A CA 1
ATOM 783 C C . GLU A 1 100 ? -5.929 -17.623 -11.563 1.00 96.25 100 GLU A C 1
ATOM 785 O O . GLU A 1 100 ? -6.455 -17.237 -12.606 1.00 96.25 100 GLU A O 1
ATOM 790 N N . ALA A 1 101 ? -6.575 -17.608 -10.392 1.00 96.44 101 ALA A N 1
ATOM 791 C CA . ALA A 1 101 ? -7.972 -17.191 -10.256 1.00 96.44 101 ALA A CA 1
ATOM 792 C C . ALA A 1 101 ? -8.220 -15.738 -10.706 1.00 96.44 101 ALA A C 1
ATOM 794 O O . ALA A 1 101 ? -9.291 -15.420 -11.218 1.00 96.44 101 ALA A O 1
ATOM 795 N N . LEU A 1 102 ? -7.229 -14.858 -10.533 1.00 95.62 102 LEU A N 1
ATOM 796 C CA . LEU A 1 102 ? -7.278 -13.462 -10.975 1.00 95.62 102 LEU A CA 1
ATOM 797 C C . LEU A 1 102 ? -6.820 -13.262 -12.430 1.00 95.62 102 LEU A C 1
ATOM 799 O O . LEU A 1 102 ? -6.871 -12.136 -12.924 1.00 95.62 102 LEU A O 1
ATOM 803 N N . GLY A 1 103 ? -6.354 -14.311 -13.115 1.00 96.12 103 GLY A N 1
ATOM 804 C CA . GLY A 1 103 ? -5.809 -14.213 -14.471 1.00 96.12 103 GLY A CA 1
ATOM 805 C C . GLY A 1 103 ? -4.486 -13.441 -14.554 1.00 96.12 103 GLY A C 1
ATOM 806 O O . GLY A 1 103 ? -4.186 -12.851 -15.588 1.00 96.12 103 GLY A O 1
ATOM 807 N N . ILE A 1 104 ? -3.704 -13.419 -13.473 1.00 96.31 104 ILE A N 1
ATOM 808 C CA . ILE A 1 104 ? -2.408 -12.735 -13.400 1.00 96.31 104 ILE A CA 1
ATOM 809 C C . ILE A 1 104 ? -1.300 -13.778 -13.614 1.00 96.31 104 ILE A C 1
ATOM 811 O O . ILE A 1 104 ? -1.187 -14.733 -12.844 1.00 96.31 104 ILE A O 1
ATOM 815 N N . GLY A 1 105 ? -0.442 -13.608 -14.627 1.00 95.62 105 GLY A N 1
ATOM 816 C CA . GLY A 1 105 ? 0.673 -14.528 -14.884 1.00 95.62 105 GLY A CA 1
ATOM 817 C C . GLY A 1 105 ? 1.682 -14.541 -13.735 1.00 95.62 105 GLY A C 1
ATOM 818 O O . GLY A 1 105 ? 1.739 -13.602 -12.959 1.00 95.62 105 GLY A O 1
ATOM 819 N N . ARG A 1 106 ? 2.507 -15.583 -13.572 1.00 93.81 106 ARG A N 1
ATOM 820 C CA . ARG A 1 106 ? 3.381 -15.755 -12.380 1.00 93.81 106 ARG A CA 1
ATOM 821 C C . ARG A 1 106 ? 4.352 -14.596 -12.121 1.00 93.81 106 ARG A C 1
ATOM 823 O O . ARG A 1 106 ? 4.600 -14.255 -10.969 1.00 93.81 106 ARG A O 1
ATOM 830 N N . SER A 1 107 ? 4.858 -13.985 -13.187 1.00 95.12 107 SER A N 1
ATOM 831 C CA . SER A 1 107 ? 5.810 -12.869 -13.130 1.00 95.12 107 SER A CA 1
ATOM 832 C C . SER A 1 107 ? 5.174 -11.503 -13.383 1.00 95.12 107 SER A C 1
ATOM 834 O O . SER A 1 107 ? 5.873 -10.496 -13.334 1.00 95.12 107 SER A O 1
ATOM 836 N N . ASP A 1 108 ? 3.873 -11.442 -13.664 1.00 96.00 108 ASP A N 1
ATOM 837 C CA . ASP A 1 108 ? 3.223 -10.184 -14.026 1.00 96.00 108 ASP A CA 1
ATOM 838 C C . ASP A 1 108 ? 3.077 -9.273 -12.809 1.00 96.00 108 ASP A C 1
ATOM 840 O O . ASP A 1 108 ? 2.788 -9.713 -11.692 1.00 96.00 108 ASP A O 1
ATOM 844 N N . ILE A 1 109 ? 3.263 -7.976 -13.004 1.00 95.94 109 ILE A N 1
ATOM 845 C CA . ILE A 1 109 ? 2.995 -7.012 -11.943 1.00 95.94 109 ILE A CA 1
ATOM 846 C C . ILE A 1 109 ? 1.473 -6.810 -11.853 1.00 95.94 109 ILE A C 1
ATOM 848 O O . ILE A 1 109 ? 0.843 -6.476 -12.856 1.00 95.94 109 ILE A O 1
ATOM 852 N N . PRO A 1 110 ? 0.843 -7.013 -10.681 1.00 96.06 110 PRO A N 1
ATOM 853 C CA . PRO A 1 110 ? -0.598 -6.814 -10.546 1.00 96.06 110 PRO A CA 1
ATOM 854 C C . PRO A 1 110 ? -1.033 -5.359 -10.780 1.00 96.06 110 PRO A C 1
ATOM 856 O O . PRO A 1 110 ? -0.338 -4.432 -10.366 1.00 96.06 110 PRO A O 1
ATOM 859 N N . GLU A 1 111 ? -2.243 -5.138 -11.312 1.00 95.69 111 GLU A N 1
ATOM 860 C CA . GLU A 1 111 ? -2.747 -3.786 -11.642 1.00 95.69 111 GLU A CA 1
ATOM 861 C C . GLU A 1 111 ? -2.741 -2.813 -10.455 1.00 95.69 111 GLU A C 1
ATOM 863 O O . GLU A 1 111 ? -2.519 -1.611 -10.607 1.00 95.69 111 GLU A O 1
ATOM 868 N N . TRP A 1 112 ? -2.959 -3.300 -9.233 1.00 95.56 112 TRP A N 1
ATOM 869 C CA . TRP A 1 112 ? -2.903 -2.422 -8.067 1.00 95.56 112 TRP A CA 1
ATOM 870 C C . TRP A 1 112 ? -1.506 -1.867 -7.805 1.00 95.56 112 TRP A C 1
ATOM 872 O O . TRP A 1 112 ? -1.422 -0.734 -7.349 1.00 95.56 112 TRP A O 1
ATOM 882 N N . ILE A 1 113 ? -0.434 -2.579 -8.155 1.00 96.62 113 ILE A N 1
ATOM 883 C CA . ILE A 1 113 ? 0.929 -2.050 -8.058 1.00 96.62 113 ILE A CA 1
ATOM 884 C C . ILE A 1 113 ? 1.107 -0.864 -9.006 1.00 96.62 113 ILE A C 1
ATOM 886 O O . ILE A 1 113 ? 1.645 0.166 -8.603 1.00 96.62 113 ILE A O 1
ATOM 890 N N . TYR A 1 114 ? 0.577 -0.947 -10.226 1.00 97.06 114 TYR A N 1
ATOM 891 C CA . TYR A 1 114 ? 0.570 0.187 -11.150 1.00 97.06 114 TYR A CA 1
ATOM 892 C C . TYR A 1 114 ? -0.228 1.374 -10.603 1.00 97.06 114 TYR A C 1
ATOM 894 O O . TYR A 1 114 ? 0.220 2.520 -10.662 1.00 97.06 114 TYR A O 1
ATOM 902 N N . ARG A 1 115 ? -1.371 1.124 -9.955 1.00 96.44 115 ARG A N 1
ATOM 903 C CA . ARG A 1 115 ? -2.114 2.185 -9.252 1.00 96.44 115 ARG A CA 1
ATOM 904 C C . ARG A 1 115 ? -1.303 2.821 -8.119 1.00 96.44 115 ARG A C 1
ATOM 906 O O . ARG A 1 115 ? -1.357 4.040 -7.976 1.00 96.44 115 ARG A O 1
ATOM 913 N N . MET A 1 116 ? -0.532 2.038 -7.362 1.00 95.88 116 MET A N 1
ATOM 914 C CA . MET A 1 116 ? 0.375 2.565 -6.335 1.00 95.88 116 MET A CA 1
ATOM 915 C C . MET A 1 116 ? 1.445 3.463 -6.968 1.00 95.88 116 MET A C 1
ATOM 917 O O . MET A 1 116 ? 1.652 4.583 -6.512 1.00 95.88 116 MET A O 1
ATOM 921 N N . ARG A 1 117 ? 2.063 3.034 -8.077 1.00 95.75 117 ARG A N 1
ATOM 922 C CA . ARG A 1 117 ? 3.056 3.833 -8.821 1.00 95.75 117 ARG A CA 1
ATOM 923 C C . ARG A 1 117 ? 2.505 5.189 -9.261 1.00 95.75 117 ARG A C 1
ATOM 925 O O . ARG A 1 117 ? 3.154 6.206 -9.035 1.00 95.75 117 ARG A O 1
ATOM 932 N N . ARG A 1 118 ? 1.290 5.219 -9.821 1.00 95.56 118 ARG A N 1
ATOM 933 C CA . ARG A 1 118 ? 0.618 6.452 -10.283 1.00 95.56 118 ARG A CA 1
ATOM 934 C C . ARG A 1 118 ? 0.284 7.425 -9.147 1.00 95.56 118 ARG A C 1
ATOM 936 O O . ARG A 1 118 ? 0.145 8.617 -9.393 1.00 95.56 118 ARG A O 1
ATOM 943 N N . ARG A 1 119 ? 0.152 6.930 -7.913 1.00 95.12 119 ARG A N 1
ATOM 944 C CA . ARG A 1 119 ? -0.017 7.749 -6.699 1.00 95.12 119 ARG A CA 1
ATOM 945 C C . ARG A 1 119 ? 1.315 8.210 -6.098 1.00 95.12 119 ARG A C 1
ATOM 947 O O . ARG A 1 119 ? 1.314 9.059 -5.218 1.00 95.12 119 ARG A O 1
ATOM 954 N N . GLY A 1 120 ? 2.444 7.695 -6.579 1.00 92.88 120 GLY A N 1
ATOM 955 C CA . GLY A 1 120 ? 3.770 7.988 -6.045 1.00 92.88 120 GLY A CA 1
ATOM 956 C C . GLY A 1 120 ? 4.152 7.115 -4.845 1.00 92.88 120 GLY A C 1
ATOM 957 O O . GLY A 1 120 ? 3.370 6.317 -4.337 1.00 92.88 120 GLY A O 1
ATOM 958 N N . PHE A 1 121 ? 5.398 7.252 -4.389 1.00 91.12 121 PHE A N 1
ATOM 959 C CA . PHE A 1 121 ? 5.997 6.372 -3.374 1.00 91.12 121 PHE A CA 1
ATOM 960 C C . PHE A 1 121 ? 5.366 6.471 -1.981 1.00 91.12 121 PHE A C 1
ATOM 962 O O . PHE A 1 121 ? 5.364 5.477 -1.250 1.00 91.12 121 PHE A O 1
ATOM 969 N N . ILE A 1 122 ? 4.856 7.654 -1.630 1.00 89.62 122 ILE A N 1
ATOM 970 C CA . ILE A 1 122 ? 4.210 7.926 -0.346 1.00 89.62 122 ILE A CA 1
ATOM 971 C C . ILE A 1 122 ? 2.732 7.544 -0.411 1.00 89.62 122 ILE A C 1
ATOM 973 O O . ILE A 1 122 ? 2.325 6.567 0.209 1.00 89.62 122 ILE A O 1
ATOM 977 N N . ASP A 1 123 ? 1.947 8.270 -1.212 1.00 90.75 123 ASP A N 1
ATOM 978 C CA . ASP A 1 123 ? 0.486 8.121 -1.245 1.00 90.75 123 ASP A CA 1
ATOM 979 C C . ASP A 1 123 ? 0.038 6.816 -1.915 1.00 90.75 123 ASP A C 1
ATOM 981 O O . ASP A 1 123 ? -1.105 6.385 -1.763 1.00 90.75 123 ASP A O 1
ATOM 985 N N . GLY A 1 124 ? 0.929 6.177 -2.675 1.00 93.75 124 GLY A N 1
ATOM 986 C CA . GLY A 1 124 ? 0.701 4.852 -3.231 1.00 93.75 124 GLY A CA 1
ATOM 987 C C . GLY A 1 124 ? 0.899 3.727 -2.225 1.00 93.75 124 GLY A C 1
ATOM 988 O O . GLY A 1 124 ? 0.339 2.653 -2.420 1.00 93.75 124 GLY A O 1
ATOM 989 N N . TYR A 1 125 ? 1.666 3.929 -1.153 1.00 93.12 125 TYR A N 1
ATOM 990 C CA . TYR A 1 125 ? 1.889 2.876 -0.168 1.00 93.12 125 TYR A CA 1
ATOM 991 C C . TYR A 1 125 ? 0.707 2.779 0.806 1.00 93.12 125 TYR A C 1
ATOM 993 O O . TYR A 1 125 ? 0.201 3.811 1.250 1.00 93.12 125 TYR A O 1
ATOM 1001 N N . PRO A 1 126 ? 0.240 1.570 1.179 1.00 91.31 126 PRO A N 1
ATOM 1002 C CA . PRO A 1 126 ? -0.965 1.470 1.988 1.00 91.31 126 PRO A CA 1
ATOM 1003 C C . PRO A 1 126 ? -0.751 2.085 3.387 1.00 91.31 126 PRO A C 1
ATOM 1005 O O . PRO A 1 126 ? 0.157 1.667 4.115 1.00 91.31 126 PRO A O 1
ATOM 1008 N N . PRO A 1 127 ? -1.599 3.045 3.806 1.00 85.50 127 PRO A N 1
ATOM 1009 C CA . PRO A 1 127 ? -1.343 3.870 4.989 1.00 85.50 127 PRO A CA 1
ATOM 1010 C C . PRO A 1 127 ? -1.410 3.093 6.309 1.00 85.50 127 PRO A C 1
ATOM 1012 O O . PRO A 1 127 ? -0.735 3.465 7.268 1.00 85.50 127 PRO A O 1
ATOM 1015 N N . GLY A 1 128 ? -2.167 1.989 6.366 1.00 82.06 128 GLY A N 1
ATOM 1016 C CA . GLY A 1 128 ? -2.267 1.147 7.568 1.00 82.06 128 GLY A CA 1
ATOM 1017 C C . GLY A 1 128 ? -0.906 0.636 8.053 1.00 82.06 128 GLY A C 1
ATOM 1018 O O . GLY A 1 128 ? -0.610 0.690 9.242 1.00 82.06 128 GLY A O 1
ATOM 1019 N N . TYR A 1 129 ? -0.019 0.278 7.123 1.00 80.19 129 TYR A N 1
ATOM 1020 C CA . TYR A 1 129 ? 1.321 -0.216 7.451 1.00 80.19 129 TYR A CA 1
ATOM 1021 C C . TYR A 1 129 ? 2.325 0.900 7.767 1.00 80.19 129 TYR A C 1
ATOM 1023 O O . TYR A 1 129 ? 3.393 0.628 8.306 1.00 80.19 129 TYR A O 1
ATOM 1031 N N . LEU A 1 130 ? 1.990 2.160 7.466 1.00 74.88 130 LEU A N 1
ATOM 1032 C CA . LEU A 1 130 ? 2.755 3.319 7.941 1.00 74.88 130 LEU A CA 1
ATOM 1033 C C . LEU A 1 130 ? 2.377 3.671 9.385 1.00 74.88 130 LEU A C 1
ATOM 1035 O O . LEU A 1 130 ? 3.236 4.085 10.161 1.00 74.88 130 LEU A O 1
ATOM 1039 N N . ALA A 1 131 ? 1.106 3.485 9.759 1.00 63.12 131 ALA A N 1
ATOM 1040 C CA . ALA A 1 131 ? 0.590 3.772 11.097 1.00 63.12 131 ALA A CA 1
ATOM 1041 C C . ALA A 1 131 ? 1.073 2.761 12.154 1.00 63.12 131 ALA A C 1
ATOM 1043 O O . ALA A 1 131 ? 1.410 3.144 13.271 1.00 63.12 131 ALA A O 1
ATOM 1044 N N . GLU A 1 132 ? 1.194 1.480 11.802 1.00 52.72 132 GLU A N 1
ATOM 1045 C CA . GLU A 1 132 ? 1.723 0.435 12.698 1.00 52.72 132 GLU A CA 1
ATOM 1046 C C . GLU A 1 132 ? 3.234 0.561 12.982 1.00 52.72 132 GLU A C 1
ATOM 1048 O O . GLU A 1 132 ? 3.751 -0.024 13.940 1.00 52.72 132 GLU A O 1
ATOM 1053 N N . GLY A 1 133 ? 3.957 1.350 12.181 1.00 50.88 133 GLY A N 1
ATOM 1054 C CA . GLY A 1 133 ? 5.327 1.779 12.476 1.00 50.88 133 GLY A CA 1
ATOM 1055 C C . GLY A 1 133 ? 5.404 2.843 13.578 1.00 50.88 133 GLY A C 1
ATOM 1056 O O . GLY A 1 133 ? 6.474 3.062 14.134 1.00 50.88 133 GLY A O 1
ATOM 1057 N N . GLN A 1 134 ? 4.277 3.469 13.934 1.00 51.56 134 GLN A N 1
ATOM 1058 C CA . GLN A 1 134 ? 4.178 4.515 14.962 1.00 51.56 134 GLN A CA 1
ATOM 1059 C C . GLN A 1 134 ? 3.945 3.932 16.367 1.00 51.56 134 GLN A C 1
ATOM 1061 O O . GLN A 1 134 ? 3.661 4.671 17.313 1.00 51.56 134 GLN A O 1
ATOM 1066 N N . THR A 1 135 ? 4.029 2.603 16.525 1.00 40.47 135 THR A N 1
ATOM 1067 C CA . THR A 1 135 ? 3.753 1.896 17.783 1.00 40.47 135 THR A CA 1
ATOM 1068 C C . THR A 1 135 ? 4.885 2.060 18.796 1.00 40.47 135 THR A C 1
ATOM 1070 O O . THR A 1 135 ? 5.583 1.105 19.121 1.00 40.47 135 THR A O 1
ATOM 1073 N N . SER A 1 136 ? 5.035 3.262 19.330 1.00 41.38 136 SER A N 1
ATOM 1074 C CA . SER A 1 136 ? 5.207 3.483 20.762 1.00 41.38 136 SER A CA 1
ATOM 1075 C C . SER A 1 136 ? 5.105 4.977 21.042 1.00 41.38 136 SER A C 1
ATOM 1077 O O . SER A 1 136 ? 5.738 5.821 20.410 1.00 41.38 136 SER A O 1
ATOM 1079 N N . LYS A 1 137 ? 4.281 5.314 22.038 1.00 49.47 137 LYS A N 1
ATOM 1080 C CA . LYS A 1 137 ? 4.455 6.544 22.810 1.00 49.47 137 LYS A CA 1
ATOM 1081 C C . LYS A 1 137 ? 5.958 6.720 23.054 1.00 49.47 137 LYS A C 1
ATOM 1083 O O . LYS A 1 137 ? 6.556 5.819 23.630 1.00 49.47 137 LYS A O 1
ATOM 1088 N N . LEU A 1 138 ? 6.491 7.875 22.645 1.00 45.44 138 LEU A N 1
ATOM 1089 C CA . LEU A 1 138 ? 7.865 8.373 22.814 1.00 45.44 138 LEU A CA 1
ATOM 1090 C C . LEU A 1 138 ? 8.705 8.394 21.521 1.00 45.44 138 LEU A C 1
ATOM 1092 O O . LEU A 1 138 ? 9.367 7.434 21.156 1.00 45.44 138 LEU A O 1
ATOM 1096 N N . ARG A 1 139 ? 8.758 9.582 20.903 1.00 49.81 139 ARG A N 1
ATOM 1097 C CA . ARG A 1 139 ? 9.957 10.153 20.258 1.00 49.81 139 ARG A CA 1
ATOM 1098 C C . ARG A 1 139 ? 10.829 9.217 19.405 1.00 49.81 139 ARG A C 1
ATOM 1100 O O . ARG A 1 139 ? 12.049 9.270 19.531 1.00 49.81 139 ARG A O 1
ATOM 1107 N N . SER A 1 140 ? 10.270 8.422 18.503 1.00 50.28 140 SER A N 1
ATOM 1108 C CA . SER A 1 140 ? 11.118 7.753 17.517 1.00 50.28 140 SER A CA 1
ATOM 1109 C C . SER A 1 140 ? 10.674 8.113 16.116 1.00 50.28 140 SER A C 1
ATOM 1111 O O . SER A 1 140 ? 9.657 7.649 15.621 1.00 50.28 140 SER A O 1
ATOM 1113 N N . SER A 1 141 ? 11.487 8.934 15.461 1.00 55.72 141 SER A N 1
ATOM 1114 C CA . SER A 1 141 ? 11.492 9.173 14.018 1.00 55.72 141 SER A CA 1
ATOM 1115 C C . SER A 1 141 ? 11.847 7.916 13.209 1.00 55.72 141 SER A C 1
ATOM 1117 O O . SER A 1 141 ? 12.157 8.028 12.028 1.00 55.72 141 SER A O 1
ATOM 1119 N N . THR A 1 142 ? 11.860 6.728 13.818 1.00 59.84 142 THR A N 1
ATOM 1120 C CA . THR A 1 142 ? 12.332 5.485 13.209 1.00 59.84 142 THR A CA 1
ATOM 1121 C C . THR A 1 142 ? 11.141 4.601 12.887 1.00 59.84 142 THR A C 1
ATOM 1123 O O . THR A 1 142 ? 10.515 4.040 13.783 1.00 59.84 142 THR A O 1
ATOM 1126 N N . LEU A 1 143 ? 10.834 4.478 11.596 1.00 68.44 143 LEU A N 1
ATOM 1127 C CA . LEU A 1 143 ? 9.899 3.473 11.108 1.00 68.44 143 LEU A CA 1
ATOM 1128 C C . LEU A 1 143 ? 10.477 2.085 11.393 1.00 68.44 143 LEU A C 1
ATOM 1130 O O . LEU A 1 143 ? 11.656 1.838 11.135 1.00 68.44 143 LEU A O 1
ATOM 1134 N N . ALA A 1 144 ? 9.649 1.184 11.913 1.00 74.69 144 ALA A N 1
ATOM 1135 C CA . ALA A 1 144 ? 9.997 -0.224 12.046 1.00 74.69 144 ALA A CA 1
ATOM 1136 C C . ALA A 1 144 ? 10.197 -0.818 10.638 1.00 74.69 144 ALA A C 1
ATOM 1138 O O . ALA A 1 144 ? 9.232 -1.133 9.941 1.00 74.69 144 ALA A O 1
ATOM 1139 N N . VAL A 1 145 ? 11.454 -0.874 10.182 1.00 78.31 145 VAL A N 1
ATOM 1140 C CA . VAL A 1 145 ? 11.831 -1.266 8.810 1.00 78.31 145 VAL A CA 1
ATOM 1141 C C . VAL A 1 145 ? 11.354 -2.680 8.479 1.00 78.31 145 VAL A C 1
ATOM 1143 O O . VAL A 1 145 ? 10.965 -2.961 7.350 1.00 78.31 145 VAL A O 1
ATOM 1146 N N . ASP A 1 146 ? 11.329 -3.545 9.487 1.00 79.56 146 ASP A N 1
ATOM 1147 C CA . ASP A 1 146 ? 10.829 -4.916 9.456 1.00 79.56 146 ASP A CA 1
ATOM 1148 C C . ASP A 1 146 ? 9.319 -5.017 9.191 1.00 79.56 146 ASP A C 1
ATOM 1150 O O . ASP A 1 146 ? 8.853 -6.039 8.687 1.00 79.56 146 ASP A O 1
ATOM 1154 N N . LYS A 1 147 ? 8.557 -3.956 9.475 1.00 84.12 147 LYS A N 1
ATOM 1155 C CA . LYS A 1 147 ? 7.111 -3.896 9.219 1.00 84.12 147 LYS A CA 1
ATOM 1156 C C . LYS A 1 147 ? 6.761 -3.339 7.839 1.00 84.12 147 LYS A C 1
ATOM 1158 O O . LYS A 1 147 ? 5.596 -3.377 7.445 1.00 84.12 147 LYS A O 1
ATOM 1163 N N . ILE A 1 148 ? 7.735 -2.807 7.098 1.00 88.56 148 ILE A N 1
ATOM 1164 C CA . ILE A 1 148 ? 7.486 -2.256 5.766 1.00 88.56 148 ILE A CA 1
ATOM 1165 C C . ILE A 1 148 ? 7.401 -3.400 4.756 1.00 88.56 148 ILE A C 1
ATOM 1167 O O . ILE A 1 148 ? 8.334 -4.177 4.568 1.00 88.56 148 ILE A O 1
ATOM 1171 N N . ILE A 1 149 ? 6.257 -3.490 4.083 1.00 91.50 149 ILE A N 1
ATOM 1172 C CA . ILE A 1 149 ? 5.958 -4.533 3.111 1.00 91.50 149 ILE A CA 1
ATOM 1173 C C . ILE A 1 149 ? 6.692 -4.236 1.809 1.00 91.50 149 ILE A C 1
ATOM 1175 O O . ILE A 1 149 ? 6.581 -3.150 1.230 1.00 91.50 149 ILE A O 1
ATOM 1179 N N . ALA A 1 150 ? 7.411 -5.240 1.322 1.00 92.06 150 ALA A N 1
ATOM 1180 C CA . ALA A 1 150 ? 8.021 -5.223 0.007 1.00 92.06 150 ALA A CA 1
ATOM 1181 C C . ALA A 1 150 ? 6.990 -5.631 -1.054 1.00 92.06 150 ALA A C 1
ATOM 1183 O O . ALA A 1 150 ? 6.482 -6.749 -1.056 1.00 92.06 150 ALA A O 1
ATOM 1184 N N . TYR A 1 151 ? 6.722 -4.722 -1.981 1.00 94.62 151 TYR A N 1
ATOM 1185 C CA . TYR A 1 151 ? 5.914 -4.931 -3.169 1.00 94.62 151 TYR A CA 1
ATOM 1186 C C . TYR A 1 151 ? 6.839 -4.990 -4.393 1.00 94.62 151 TYR A C 1
ATOM 1188 O O . TYR A 1 151 ? 7.411 -3.959 -4.784 1.00 94.62 151 TYR A O 1
ATOM 1196 N N . PRO A 1 152 ? 7.009 -6.175 -5.010 1.00 94.00 152 PRO A N 1
ATOM 1197 C CA . PRO A 1 152 ? 7.799 -6.326 -6.224 1.00 94.00 152 PRO A CA 1
ATOM 1198 C C . PRO 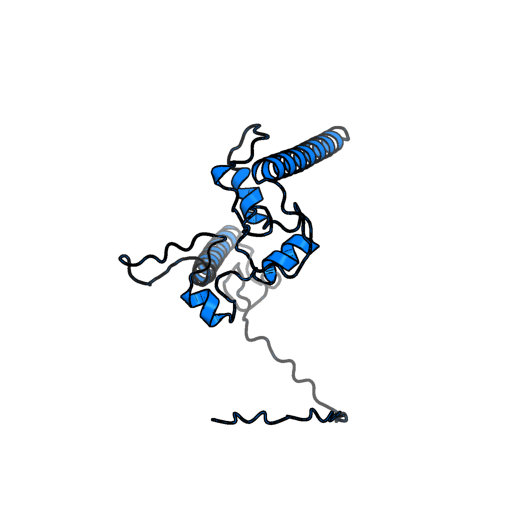A 1 152 ? 7.299 -5.380 -7.322 1.00 94.00 152 PRO A C 1
ATOM 1200 O O . PRO A 1 152 ? 6.113 -5.348 -7.640 1.00 94.00 152 PRO A O 1
ATOM 1203 N N . GLY A 1 153 ? 8.205 -4.574 -7.873 1.00 93.88 153 GLY A N 1
ATOM 1204 C CA . GLY A 1 153 ? 7.881 -3.563 -8.874 1.00 93.88 153 GLY A CA 1
ATOM 1205 C C . GLY A 1 153 ? 7.457 -2.202 -8.308 1.00 93.88 153 GLY A C 1
ATOM 1206 O O . GLY A 1 153 ? 7.342 -1.260 -9.077 1.00 93.88 153 GLY A O 1
ATOM 1207 N N . PHE A 1 154 ? 7.259 -2.021 -7.004 1.00 95.94 154 PHE A N 1
ATOM 1208 C CA . PHE A 1 154 ? 6.943 -0.697 -6.442 1.00 95.94 154 PHE A CA 1
ATOM 1209 C C . PHE A 1 154 ? 8.094 -0.134 -5.617 1.00 95.94 154 PHE A C 1
ATOM 1211 O O . PHE A 1 154 ? 8.709 0.857 -6.000 1.00 95.94 154 PHE A O 1
ATOM 1218 N N . ASN A 1 155 ? 8.407 -0.798 -4.508 1.00 94.44 155 ASN A N 1
ATOM 1219 C CA . ASN A 1 155 ? 9.504 -0.449 -3.605 1.00 94.44 155 ASN A CA 1
ATOM 1220 C C . ASN A 1 155 ? 10.580 -1.547 -3.541 1.00 94.44 155 ASN A C 1
ATOM 1222 O O . ASN A 1 155 ? 11.609 -1.359 -2.899 1.00 94.44 155 ASN A O 1
ATOM 1226 N N . TYR A 1 156 ? 10.364 -2.678 -4.219 1.00 93.25 156 TYR A N 1
ATOM 1227 C CA . TYR A 1 156 ? 11.313 -3.780 -4.305 1.00 93.25 156 TYR A CA 1
ATOM 1228 C C . TYR A 1 156 ? 11.593 -4.144 -5.763 1.00 93.25 156 TYR A C 1
ATOM 1230 O O . TYR A 1 156 ? 10.690 -4.520 -6.512 1.00 93.25 156 TYR A O 1
ATOM 1238 N N . TYR A 1 157 ? 12.850 -4.022 -6.183 1.00 91.88 157 TYR A N 1
ATOM 1239 C CA . TYR A 1 157 ? 13.252 -4.346 -7.548 1.00 91.88 157 TYR A CA 1
ATOM 1240 C C . TYR A 1 157 ? 13.370 -5.860 -7.741 1.00 91.88 157 TYR A C 1
ATOM 1242 O O . TYR A 1 157 ? 14.057 -6.542 -6.982 1.00 91.88 157 TYR A O 1
ATOM 1250 N N . ASN A 1 158 ? 12.756 -6.375 -8.804 1.00 91.50 158 ASN A N 1
ATOM 1251 C CA . ASN A 1 158 ? 12.926 -7.752 -9.242 1.00 91.50 158 ASN A CA 1
ATOM 1252 C C . ASN A 1 158 ? 12.982 -7.789 -10.773 1.00 91.50 158 ASN A C 1
ATOM 1254 O O . ASN A 1 158 ? 12.025 -7.422 -11.447 1.00 91.50 158 ASN A O 1
ATOM 1258 N N . ARG A 1 159 ? 14.116 -8.250 -11.310 1.00 91.81 159 ARG A N 1
ATOM 1259 C CA . ARG A 1 159 ? 14.391 -8.3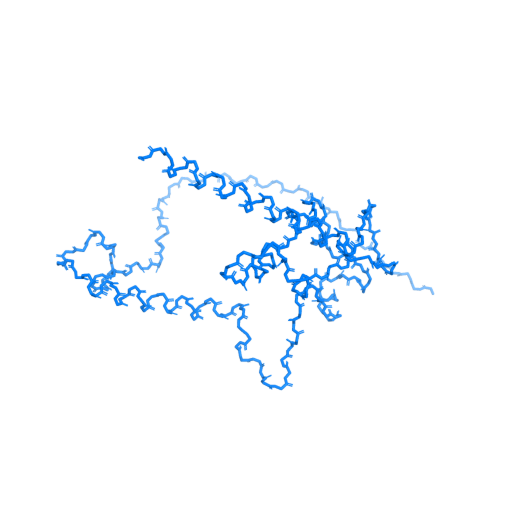02 -12.755 1.00 91.81 159 ARG A CA 1
ATOM 1260 C C . ARG A 1 159 ? 13.525 -9.306 -13.523 1.00 91.81 159 ARG A C 1
ATOM 1262 O O . ARG A 1 159 ? 13.462 -9.231 -14.740 1.00 91.81 159 ARG A O 1
ATOM 1269 N N . ASN A 1 160 ? 12.930 -10.274 -12.827 1.00 94.19 160 ASN A N 1
ATOM 1270 C CA . ASN A 1 160 ? 12.144 -11.344 -13.440 1.00 94.19 160 ASN A CA 1
ATOM 1271 C C . ASN A 1 160 ? 10.664 -10.961 -13.599 1.00 94.19 160 ASN A C 1
ATOM 1273 O O . ASN A 1 160 ? 9.870 -11.811 -13.997 1.00 94.19 160 ASN A O 1
ATOM 1277 N N . LEU A 1 161 ? 10.282 -9.738 -13.213 1.00 94.12 161 LEU A N 1
ATOM 1278 C CA . LEU A 1 161 ? 8.917 -9.249 -13.357 1.00 94.12 161 LEU A CA 1
ATOM 1279 C C . LEU A 1 161 ? 8.646 -8.830 -14.799 1.00 94.12 161 LEU A C 1
ATOM 1281 O O . LEU A 1 161 ? 9.468 -8.161 -15.425 1.00 94.12 161 LEU A O 1
ATOM 1285 N N . ASN A 1 162 ? 7.457 -9.166 -15.284 1.00 94.81 162 ASN A N 1
ATOM 1286 C CA . ASN A 1 162 ? 6.939 -8.630 -16.530 1.00 94.81 162 ASN A CA 1
ATOM 1287 C C . ASN A 1 162 ? 6.346 -7.256 -16.228 1.00 94.81 162 ASN A C 1
ATOM 1289 O O . ASN A 1 162 ? 5.232 -7.144 -15.712 1.00 94.81 162 ASN A O 1
ATOM 1293 N N . ASP A 1 163 ? 7.136 -6.219 -16.493 1.00 94.50 163 ASP A N 1
ATOM 1294 C CA . ASP A 1 163 ? 6.736 -4.837 -16.278 1.00 94.50 163 ASP A CA 1
ATOM 1295 C C . ASP A 1 163 ? 6.308 -4.178 -17.592 1.00 94.50 163 ASP A C 1
ATOM 1297 O O . ASP A 1 163 ? 7.098 -4.053 -18.526 1.00 94.50 163 ASP A O 1
ATOM 1301 N N . CYS A 1 164 ? 5.047 -3.758 -17.661 1.00 92.62 164 CYS A N 1
ATOM 1302 C CA . CYS A 1 164 ? 4.492 -3.025 -18.792 1.00 92.62 164 CYS A CA 1
ATOM 1303 C C . CYS A 1 164 ? 4.734 -1.506 -18.725 1.00 92.62 164 CYS A C 1
ATOM 1305 O O . CYS A 1 164 ? 4.483 -0.815 -19.711 1.00 92.62 164 CYS A O 1
ATOM 1307 N N . GLU A 1 165 ? 5.197 -0.966 -17.592 1.00 92.19 165 GLU A N 1
ATOM 1308 C CA . GLU A 1 165 ? 5.484 0.463 -17.426 1.00 92.19 165 GLU A CA 1
ATOM 1309 C C . GLU A 1 165 ? 6.997 0.702 -17.276 1.00 92.19 165 GLU A C 1
ATOM 1311 O O . GLU A 1 165 ? 7.724 -0.094 -16.687 1.00 92.19 165 GLU A O 1
ATOM 1316 N N . CYS A 1 166 ? 7.489 1.849 -17.750 1.00 88.81 166 CYS A N 1
ATOM 1317 C CA . CYS A 1 166 ? 8.861 2.281 -17.472 1.00 88.81 166 CYS A CA 1
ATOM 1318 C C . CYS A 1 166 ? 8.914 3.001 -16.114 1.00 88.81 166 CYS A C 1
ATOM 1320 O O . CYS A 1 166 ? 8.980 4.228 -16.042 1.00 88.81 166 CYS A O 1
ATOM 1322 N N . PHE A 1 167 ? 8.830 2.237 -15.023 1.00 91.56 167 PHE A N 1
ATOM 1323 C CA . PHE 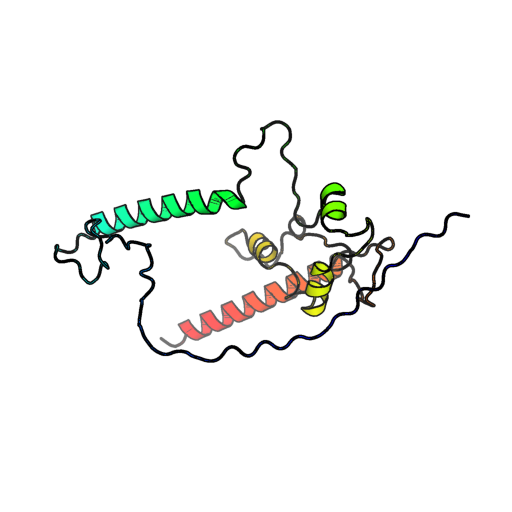A 1 167 ? 8.866 2.770 -13.662 1.00 91.56 167 PHE A CA 1
ATOM 1324 C C . PHE A 1 167 ? 10.200 2.461 -12.978 1.00 91.56 167 PHE A C 1
ATOM 1326 O O . PHE A 1 167 ? 10.584 1.303 -12.802 1.00 91.56 167 PHE A O 1
ATOM 1333 N N . ARG A 1 168 ? 10.911 3.503 -12.535 1.00 92.12 168 ARG A N 1
ATOM 1334 C CA . ARG A 1 168 ? 12.168 3.331 -11.802 1.00 92.12 168 ARG A CA 1
ATOM 1335 C C . ARG A 1 168 ? 11.886 2.954 -10.351 1.00 92.12 168 ARG A C 1
ATOM 1337 O O . ARG A 1 168 ? 11.614 3.816 -9.520 1.00 92.12 168 ARG A O 1
ATOM 1344 N N . VAL A 1 169 ? 12.021 1.668 -10.047 1.00 93.44 169 VAL A N 1
ATOM 1345 C CA . VAL A 1 169 ? 11.941 1.164 -8.673 1.00 93.44 169 VAL A CA 1
ATOM 1346 C C . VAL A 1 169 ? 13.188 1.608 -7.893 1.00 93.44 169 VAL A C 1
ATOM 1348 O O . VAL A 1 169 ? 14.305 1.290 -8.315 1.00 93.44 169 VAL A O 1
ATOM 1351 N N . PRO A 1 170 ? 13.042 2.348 -6.780 1.00 92.94 170 PRO A N 1
ATOM 1352 C CA . PRO A 1 170 ? 14.164 2.736 -5.936 1.00 92.94 170 PRO A CA 1
ATOM 1353 C C . PRO A 1 170 ? 14.757 1.507 -5.247 1.00 92.94 170 PRO A C 1
ATOM 1355 O O . PRO A 1 170 ? 14.110 0.464 -5.110 1.00 92.94 170 PRO A O 1
ATOM 1358 N N . ARG A 1 171 ? 15.992 1.627 -4.755 1.00 92.56 171 ARG A N 1
ATOM 1359 C CA . ARG A 1 171 ? 16.509 0.608 -3.836 1.00 92.56 171 ARG A CA 1
ATOM 1360 C C . ARG A 1 171 ? 15.635 0.602 -2.587 1.00 92.56 171 ARG A C 1
ATOM 1362 O O . ARG A 1 171 ? 15.248 1.664 -2.108 1.00 92.56 171 ARG A O 1
ATOM 1369 N N . PHE A 1 172 ? 15.374 -0.579 -2.028 1.00 91.25 172 PHE A N 1
ATOM 1370 C CA . PHE A 1 172 ? 14.511 -0.689 -0.849 1.00 91.25 172 PHE A CA 1
ATOM 1371 C C . PHE A 1 172 ? 15.011 0.214 0.289 1.00 91.25 172 PHE A C 1
ATOM 1373 O O . PHE A 1 172 ? 14.239 0.970 0.857 1.00 91.25 172 PHE A O 1
ATOM 1380 N N . THR A 1 173 ? 16.322 0.264 0.534 1.00 89.88 173 THR A N 1
ATOM 1381 C CA . THR A 1 173 ? 16.930 1.164 1.529 1.00 89.88 173 THR A CA 1
ATOM 1382 C C . THR A 1 173 ? 16.670 2.653 1.271 1.00 89.88 173 THR A C 1
ATOM 1384 O O . THR A 1 173 ? 16.402 3.396 2.212 1.00 89.88 173 THR A O 1
ATOM 1387 N N . GLU A 1 174 ? 16.718 3.099 0.013 1.00 92.00 174 GLU A N 1
ATOM 1388 C CA . GLU A 1 174 ? 16.411 4.486 -0.370 1.00 92.00 174 GLU A CA 1
ATOM 1389 C C . GLU A 1 174 ? 14.931 4.801 -0.146 1.00 92.00 174 GLU A C 1
ATOM 1391 O O . GLU A 1 174 ? 14.593 5.871 0.356 1.00 92.00 174 GLU A O 1
ATOM 1396 N N . TYR A 1 175 ? 14.054 3.845 -0.455 1.00 92.38 175 TYR A N 1
ATOM 1397 C CA . TYR A 1 175 ? 12.621 3.963 -0.216 1.00 92.38 175 TYR A CA 1
ATOM 1398 C C . TYR A 1 175 ? 12.291 4.111 1.277 1.00 92.38 175 TYR A C 1
ATOM 1400 O O . TYR A 1 175 ? 11.528 5.000 1.650 1.00 92.38 175 TYR A O 1
ATOM 1408 N N . ILE A 1 176 ? 12.909 3.297 2.142 1.00 89.44 176 ILE A N 1
ATOM 1409 C CA . ILE A 1 176 ? 12.744 3.396 3.602 1.00 89.44 176 ILE A CA 1
ATOM 1410 C C . ILE A 1 176 ? 13.200 4.766 4.107 1.00 89.44 176 ILE A C 1
ATOM 1412 O O . ILE A 1 176 ? 12.482 5.403 4.876 1.00 89.44 176 ILE A O 1
ATOM 1416 N N . LYS A 1 177 ? 14.364 5.242 3.644 1.00 88.94 177 LYS A N 1
ATOM 1417 C CA . LYS A 1 177 ? 14.882 6.565 4.007 1.00 88.94 177 LYS A CA 1
ATOM 1418 C C . LYS A 1 177 ? 13.892 7.670 3.628 1.00 88.94 177 LYS A C 1
ATOM 1420 O O . LYS A 1 177 ? 13.589 8.528 4.451 1.00 88.94 177 LYS A O 1
ATOM 1425 N N . TYR A 1 178 ? 13.346 7.607 2.417 1.00 88.75 178 TYR A N 1
ATOM 1426 C CA . TYR A 1 178 ? 12.366 8.575 1.933 1.00 88.75 178 TYR A CA 1
ATOM 1427 C C . TYR A 1 178 ? 11.063 8.564 2.752 1.00 88.75 178 TYR A C 1
ATOM 1429 O O . TYR A 1 178 ? 10.568 9.621 3.143 1.00 88.75 178 TYR A O 1
ATOM 1437 N N . LEU A 1 179 ? 10.536 7.379 3.087 1.00 87.50 179 LEU A N 1
ATOM 1438 C CA . LEU A 1 179 ? 9.378 7.254 3.979 1.00 87.50 179 LEU A CA 1
ATOM 1439 C C . LEU A 1 179 ? 9.659 7.836 5.369 1.00 87.50 179 LEU A C 1
ATOM 1441 O O . LEU A 1 179 ? 8.807 8.515 5.939 1.00 87.50 179 LEU A O 1
ATOM 1445 N N . GLN A 1 180 ? 10.847 7.578 5.913 1.00 83.75 180 GLN A N 1
ATOM 1446 C CA . GLN A 1 180 ? 11.244 8.060 7.231 1.00 83.75 180 GLN A CA 1
ATOM 1447 C C . GLN A 1 180 ? 11.332 9.591 7.272 1.00 83.75 180 GLN A C 1
ATOM 1449 O O . GLN A 1 180 ? 10.838 10.211 8.215 1.00 83.75 180 GLN A O 1
ATOM 1454 N N . GLU A 1 181 ? 11.902 10.205 6.233 1.00 85.38 181 GLU A N 1
ATOM 1455 C CA . GLU A 1 181 ? 11.949 11.661 6.069 1.00 85.38 181 GLU A CA 1
ATOM 1456 C C . GLU A 1 181 ? 10.542 12.266 5.956 1.00 85.38 181 GLU A C 1
ATOM 1458 O O . GLU A 1 181 ? 10.238 13.237 6.651 1.00 85.38 181 GLU A O 1
ATOM 1463 N N . TYR A 1 182 ? 9.658 11.667 5.151 1.00 84.88 182 TYR A N 1
ATOM 1464 C CA . TYR A 1 182 ? 8.274 12.124 4.991 1.00 84.88 182 TYR A CA 1
ATOM 1465 C C . TYR A 1 182 ? 7.488 12.078 6.308 1.00 84.88 182 TYR A C 1
ATOM 1467 O O . TYR A 1 182 ? 6.852 13.056 6.707 1.00 84.88 182 TYR A O 1
ATOM 1475 N N . VAL A 1 183 ? 7.572 10.954 7.020 1.00 80.19 183 VAL A N 1
ATOM 1476 C CA . VAL A 1 183 ? 6.905 10.778 8.312 1.00 80.19 183 VAL A CA 1
ATOM 1477 C C . VAL A 1 183 ? 7.471 11.757 9.343 1.00 80.19 183 VAL A C 1
ATOM 1479 O O . VAL A 1 183 ? 6.707 12.417 10.049 1.00 80.19 183 VAL A O 1
ATOM 1482 N N . GLY A 1 184 ? 8.796 11.930 9.384 1.00 77.88 184 GLY A N 1
ATOM 1483 C CA . GLY A 1 184 ? 9.453 12.934 10.221 1.00 77.88 184 GLY A CA 1
ATOM 1484 C C . GLY A 1 184 ? 8.966 14.359 9.936 1.00 77.88 184 GLY A C 1
ATOM 1485 O O . GLY A 1 184 ? 8.663 15.098 10.874 1.00 77.88 184 GLY A O 1
ATOM 1486 N N . ALA A 1 185 ? 8.819 14.730 8.662 1.00 79.12 185 ALA A N 1
ATOM 1487 C CA . ALA A 1 185 ? 8.313 16.039 8.258 1.00 79.12 185 ALA A CA 1
ATOM 1488 C C . ALA A 1 185 ? 6.864 16.270 8.720 1.00 79.12 185 ALA A C 1
ATOM 1490 O O . ALA A 1 185 ? 6.574 17.321 9.293 1.00 79.12 185 ALA A O 1
ATOM 1491 N N . ILE A 1 186 ? 5.972 15.282 8.561 1.00 76.31 186 ILE A N 1
ATOM 1492 C CA . ILE A 1 186 ? 4.589 15.370 9.065 1.00 76.31 186 ILE A CA 1
ATOM 1493 C C . ILE A 1 186 ? 4.572 15.595 10.577 1.00 76.31 186 ILE A C 1
ATOM 1495 O O . ILE A 1 186 ? 3.843 16.460 11.066 1.00 76.31 186 ILE A O 1
ATOM 1499 N N . TYR A 1 187 ? 5.378 14.842 11.330 1.00 72.81 187 TYR A N 1
ATOM 1500 C CA . TYR A 1 187 ? 5.454 15.017 12.779 1.00 72.81 187 TYR A CA 1
ATOM 1501 C C . TYR A 1 187 ? 5.927 16.421 13.164 1.00 72.81 187 TYR A C 1
ATOM 1503 O O . TYR A 1 187 ? 5.337 17.027 14.057 1.00 72.81 187 TYR A O 1
ATOM 1511 N N . MET A 1 188 ? 6.941 16.963 12.484 1.00 71.69 188 MET A N 1
ATOM 1512 C CA . MET A 1 188 ? 7.423 18.325 12.740 1.00 71.69 188 MET A CA 1
ATOM 1513 C C . MET A 1 188 ? 6.350 19.383 12.447 1.00 71.69 188 MET A C 1
ATOM 1515 O O . MET A 1 188 ? 6.145 20.284 13.261 1.00 71.69 188 MET A O 1
ATOM 1519 N N . VAL A 1 189 ? 5.613 19.246 11.339 1.00 70.81 189 VAL A N 1
ATOM 1520 C CA . VAL A 1 189 ? 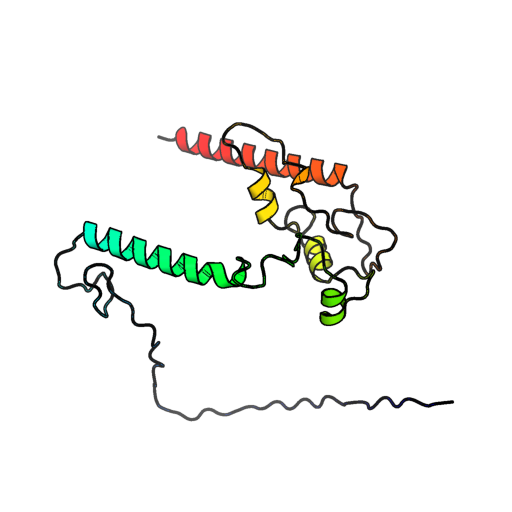4.497 20.145 10.992 1.00 70.81 189 VAL A CA 1
ATOM 1521 C C . VAL A 1 189 ? 3.385 20.071 12.040 1.00 70.81 189 VAL A C 1
ATOM 1523 O O . VAL A 1 189 ? 2.920 21.105 12.519 1.00 70.81 189 VAL A O 1
ATOM 1526 N N . ASN A 1 190 ? 2.997 18.866 12.461 1.00 69.25 190 ASN A N 1
ATOM 1527 C CA . ASN A 1 190 ? 1.950 18.674 13.465 1.00 69.25 190 ASN A CA 1
ATOM 1528 C C . ASN A 1 190 ? 2.342 19.240 14.840 1.00 69.25 190 ASN A C 1
ATOM 1530 O O . ASN A 1 190 ? 1.512 19.866 15.500 1.00 69.25 190 ASN A O 1
ATOM 1534 N N . ILE A 1 191 ? 3.605 19.088 15.261 1.00 69.94 191 ILE A N 1
ATOM 1535 C CA . ILE A 1 191 ? 4.123 19.709 16.494 1.00 69.94 191 ILE A CA 1
ATOM 1536 C C . ILE A 1 191 ? 4.065 21.237 16.399 1.00 69.94 191 ILE A C 1
ATOM 1538 O O . ILE A 1 191 ? 3.647 21.897 17.355 1.00 69.94 191 ILE A O 1
ATOM 1542 N N . PHE A 1 192 ? 4.479 21.806 15.265 1.00 67.62 192 PHE A N 1
ATOM 1543 C CA . PHE A 1 192 ? 4.485 23.253 15.061 1.00 67.62 192 PHE A CA 1
ATOM 1544 C C . PHE A 1 192 ? 3.064 23.832 15.082 1.00 67.62 192 PHE A C 1
ATOM 1546 O O . PHE A 1 192 ? 2.802 24.792 15.805 1.00 67.62 192 PHE A O 1
ATOM 1553 N N . LEU A 1 193 ? 2.120 23.193 14.383 1.00 61.44 193 LEU A N 1
ATOM 1554 C CA . LEU A 1 193 ? 0.705 23.572 14.402 1.00 61.44 193 LEU A CA 1
ATOM 1555 C C . LEU A 1 193 ? 0.112 23.490 15.813 1.00 61.44 193 LEU A C 1
ATOM 1557 O O . LEU A 1 193 ? -0.522 24.444 16.264 1.00 61.44 193 LEU A O 1
ATOM 1561 N N . HIS A 1 194 ? 0.370 22.404 16.546 1.00 59.94 194 HIS A N 1
ATOM 1562 C CA . HIS A 1 194 ? -0.126 22.242 17.915 1.00 59.94 194 HIS A CA 1
ATOM 1563 C C . HIS A 1 194 ? 0.470 23.287 18.880 1.00 59.94 194 HIS A C 1
ATOM 1565 O O . HIS A 1 194 ? -0.234 23.832 19.730 1.00 59.94 194 HIS A O 1
ATOM 1571 N N . SER A 1 195 ? 1.749 23.639 18.712 1.00 61.47 195 SER A N 1
ATOM 1572 C CA . SER A 1 195 ? 2.418 24.679 19.509 1.00 61.47 195 SER A CA 1
ATOM 1573 C C . SER A 1 195 ? 1.909 26.094 19.194 1.00 61.47 195 SER A C 1
ATOM 1575 O O . SER A 1 195 ? 1.826 26.933 20.090 1.00 61.47 195 SER A O 1
ATOM 1577 N N . CYS A 1 196 ? 1.541 26.374 17.939 1.00 55.34 196 CYS A N 1
ATOM 1578 C CA . CYS A 1 196 ? 0.934 27.647 17.540 1.00 55.34 196 CYS A CA 1
ATOM 1579 C C . CYS A 1 196 ? -0.501 27.817 18.057 1.00 55.34 196 CYS A C 1
ATOM 1581 O O . CYS A 1 196 ? -0.898 28.945 18.338 1.00 55.34 196 CYS A O 1
ATOM 1583 N N . VAL A 1 197 ? -1.266 26.730 18.202 1.00 58.56 197 VAL A N 1
ATOM 1584 C CA . VAL A 1 197 ? -2.614 26.766 18.799 1.00 58.56 197 VAL A CA 1
ATOM 1585 C C . VAL A 1 197 ? -2.541 27.072 20.298 1.00 58.56 197 VAL A C 1
ATOM 1587 O O . VAL A 1 197 ? -3.326 27.873 20.790 1.00 58.56 197 VAL A O 1
ATOM 1590 N N . PHE A 1 198 ? -1.557 26.519 21.013 1.00 54.09 198 PHE A N 1
ATOM 1591 C CA . PHE A 1 198 ? -1.426 26.722 22.462 1.00 54.09 198 PHE A CA 1
ATOM 1592 C C . PHE A 1 198 ? -0.893 28.113 22.858 1.00 54.09 198 PHE A C 1
ATOM 1594 O O . PHE A 1 198 ? -1.100 28.551 23.980 1.00 54.09 198 PHE A O 1
ATOM 1601 N N . LYS A 1 199 ? -0.230 28.838 21.945 1.00 55.59 199 LYS A N 1
ATOM 1602 C CA . LYS A 1 199 ? 0.277 30.207 22.184 1.00 55.59 199 LYS A CA 1
ATOM 1603 C C . LYS A 1 199 ? -0.752 31.326 21.958 1.00 55.59 199 LYS A C 1
ATOM 1605 O O . LYS A 1 199 ? -0.390 32.490 22.096 1.00 55.59 199 LYS A O 1
ATOM 1610 N N . ARG A 1 200 ? -1.992 31.008 21.566 1.00 51.78 200 ARG A N 1
ATOM 1611 C CA . ARG A 1 200 ? -3.057 32.001 21.314 1.00 51.78 200 ARG A CA 1
ATOM 1612 C C . ARG A 1 200 ? -4.137 32.078 22.403 1.00 51.78 200 ARG A C 1
ATOM 1614 O O . ARG A 1 200 ? -5.124 32.769 22.174 1.00 51.78 200 ARG A O 1
ATOM 1621 N N . ASN A 1 201 ? -3.950 31.416 23.545 1.00 42.72 201 ASN A N 1
ATOM 1622 C CA . ASN A 1 201 ? -4.837 31.517 24.710 1.00 42.72 201 ASN A CA 1
ATOM 1623 C C . ASN A 1 201 ? -4.106 32.137 25.897 1.00 42.72 201 ASN A C 1
ATOM 1625 O O . ASN A 1 201 ? -2.944 31.732 26.128 1.00 42.72 201 ASN A O 1
#

Secondary structure (DSSP, 8-state):
------PPPP----------------------PPBPTTT--BS-GGG--S---HHHHHHHHHHHHHHHHHHHHHHHS--SS-TT------TT---HHHHHHTT--TTBPPHHHHHHHHH-TTTTS-THHHHGGG-SSS------GGGSPP-BTTTB--TTSB--S---PPPHHHHHHHHHHHHHHHHHHHHHHHHHHHTT-

Organi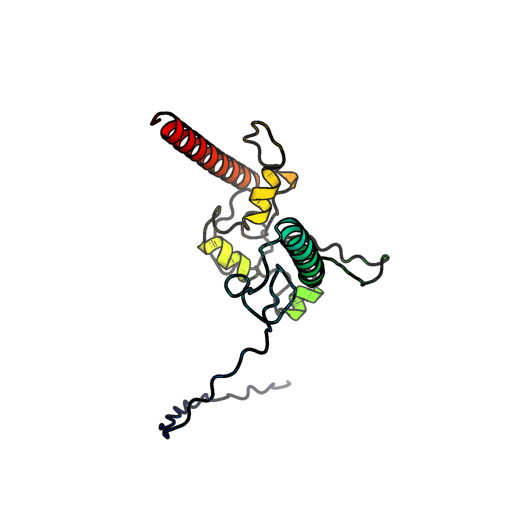sm: Thelazia callipaeda (NCBI:txid103827)

Radius of gyration: 27.18 Å; chains: 1; bounding box: 65×61×71 Å

Sequence (201 aa):
MFSTGRKKFNASNDILTNDVPSSSDEKKESTFKVNCFNCDGEHSFQDCELPLDHQRIAANRAVHFNNKRVTQERYTSAGEIGSNSSLKLRPGEISDTLREALGIGRSDIPEWIYRMRRRGFIDGYPPGYLAEGQTSKLRSSTLAVDKIIAYPGFNYYNRNLNDCECFRVPRFTEYIKYLQEYVGAIYMVNIFLHSCVFKRN